Protein AF-A0A935M0M3-F1 (afdb_monomer_lite)

Secondary structure (DSSP, 8-state):
--EEEEEEEEEETTTEEEEEEEETTTTEEEEEEESSSHHHHHHHHHHHHHTT--GGG--EEEE-S-HHHHHHHHHH-S--B--HHHHHT-----SEEEEES-HHHHHTPPP-TTEEEEE--SS-HHHHHT-GGGGGSEEEEE--BSHHHHHHHHHHHHH-TTPEESS-SHHHHHHTGGG-EE-SS---S--SS--HHHHHHHHHHHTTSSSTTEEB-GGGS-HHHHHHHHHHHHHH-

Sequence (237 aa):
MHELAIDETSKARGHDYISLAADASDRCVVAVAEGHGADSIAQLTAELQGRGCDTEQVTSVSIDMSPAFIKGCAEHLSDVTLDAASFADLALPVERVFITENETNFLAFPQVPQAIVVFGAGYGWEALARAAWLHRCRLHYWGDIDTHGFAILDQLRGYFPHAGSLLMDRETLRVHRAHWGEEPEPARHDLSRLTTDEQAVYDDLRFDRIQPRLRLEQERVGFGWLSAQLHCRLQQD

Structure (mmCIF, N/CA/C/O backbone):
data_AF-A0A935M0M3-F1
#
_entry.id   AF-A0A935M0M3-F1
#
loop_
_atom_site.group_PDB
_atom_site.id
_atom_site.type_symbol
_atom_site.label_atom_id
_atom_site.label_alt_id
_atom_site.label_comp_id
_atom_site.label_asym_id
_atom_site.label_entity_id
_atom_site.label_seq_id
_atom_site.pdbx_PDB_ins_code
_atom_site.Cartn_x
_atom_site.Cartn_y
_atom_site.Cartn_z
_atom_site.occupancy
_atom_site.B_iso_or_equiv
_atom_site.auth_seq_id
_atom_site.auth_comp_id
_atom_site.auth_asym_id
_atom_site.auth_atom_id
_atom_site.pdbx_PDB_model_num
ATOM 1 N N . MET A 1 1 ? -13.014 22.546 7.418 1.00 56.94 1 MET A N 1
ATOM 2 C CA . MET A 1 1 ? -12.065 21.957 8.377 1.00 56.94 1 MET A CA 1
ATOM 3 C C . MET A 1 1 ? -11.643 20.618 7.811 1.00 56.94 1 MET A C 1
ATOM 5 O O . MET A 1 1 ? -12.530 19.821 7.537 1.00 56.94 1 MET A O 1
ATOM 9 N N . HIS A 1 2 ? -10.347 20.411 7.588 1.00 59.72 2 HIS A N 1
ATOM 10 C CA . HIS A 1 2 ? -9.823 19.173 6.991 1.00 59.72 2 HIS A CA 1
ATOM 11 C C . HIS A 1 2 ? -8.961 18.374 7.971 1.00 59.72 2 HIS A C 1
ATOM 13 O O . HIS A 1 2 ? -9.006 17.150 7.967 1.00 59.72 2 HIS A O 1
ATOM 19 N N . GLU A 1 3 ? -8.248 19.046 8.874 1.00 59.03 3 GLU A N 1
ATOM 20 C CA . GLU A 1 3 ? -7.404 18.393 9.871 1.00 59.03 3 GLU A CA 1
ATOM 21 C C . GLU A 1 3 ? -7.935 18.677 11.275 1.00 59.03 3 GLU A C 1
ATOM 23 O O . GLU A 1 3 ? -8.078 19.834 11.676 1.00 59.03 3 GLU A O 1
ATOM 28 N N . LEU A 1 4 ? -8.223 17.620 12.031 1.00 68.50 4 LEU A N 1
ATOM 29 C CA . LEU A 1 4 ? -8.730 17.707 13.393 1.00 68.50 4 LEU A CA 1
ATOM 30 C C . LEU A 1 4 ? -7.687 17.148 14.370 1.00 68.50 4 LEU A C 1
ATOM 32 O O . LEU A 1 4 ? -7.273 16.001 14.276 1.00 68.50 4 LEU A O 1
ATOM 36 N N . ALA A 1 5 ? -7.260 17.931 15.349 1.00 63.16 5 ALA A N 1
ATOM 37 C CA . ALA A 1 5 ? -6.490 17.427 16.480 1.00 63.16 5 ALA A CA 1
ATOM 38 C C . ALA A 1 5 ? -7.438 17.211 17.657 1.00 63.16 5 ALA A C 1
ATOM 40 O O . ALA A 1 5 ? -8.183 18.119 18.020 1.00 63.16 5 ALA A O 1
ATOM 41 N N . ILE A 1 6 ? -7.421 16.025 18.251 1.00 68.81 6 ILE A N 1
ATOM 42 C CA . ILE A 1 6 ? -8.214 15.709 19.432 1.00 68.81 6 ILE A CA 1
ATOM 43 C C . ILE A 1 6 ? -7.268 15.461 20.605 1.00 68.81 6 ILE A C 1
ATOM 45 O O . ILE A 1 6 ? -6.387 14.613 20.527 1.00 68.81 6 ILE A O 1
ATOM 49 N N . ASP A 1 7 ? -7.454 16.196 21.694 1.00 64.50 7 ASP A N 1
ATOM 50 C CA . ASP A 1 7 ? -6.620 16.111 22.895 1.00 64.50 7 ASP A CA 1
ATOM 51 C C . ASP A 1 7 ? -7.474 15.857 24.142 1.00 64.50 7 ASP A C 1
ATOM 53 O O . ASP A 1 7 ? -8.601 16.351 24.244 1.00 64.50 7 ASP A O 1
ATOM 57 N N . GLU A 1 8 ? -6.940 15.104 25.103 1.00 65.38 8 GLU A N 1
ATOM 58 C CA . GLU A 1 8 ? -7.584 14.858 26.394 1.00 65.38 8 GLU A CA 1
ATOM 59 C C . GLU A 1 8 ? -6.865 15.636 27.496 1.00 65.38 8 GLU A C 1
ATOM 61 O O . GLU A 1 8 ? -5.671 15.476 27.739 1.00 65.38 8 GLU A O 1
ATOM 66 N N . THR A 1 9 ? -7.616 16.443 28.245 1.00 61.19 9 THR A N 1
ATOM 67 C CA . THR A 1 9 ? -7.065 17.143 29.409 1.00 61.19 9 THR A CA 1
ATOM 68 C C . THR A 1 9 ? -7.961 16.999 30.629 1.00 61.19 9 THR A C 1
ATOM 70 O O . THR A 1 9 ? -9.188 16.954 30.544 1.00 61.19 9 THR A O 1
ATOM 73 N N . SER A 1 10 ? -7.348 16.940 31.811 1.00 65.44 10 SER A N 1
ATOM 74 C CA . SER A 1 10 ? -8.090 16.930 33.070 1.00 65.44 10 SER A CA 1
ATOM 75 C C . SER A 1 10 ? -8.614 18.331 33.396 1.00 65.44 10 SER A C 1
ATOM 77 O O . SER A 1 10 ? -7.832 19.282 33.477 1.00 65.44 10 SER A O 1
ATOM 79 N N . LYS A 1 11 ? -9.915 18.449 33.672 1.00 61.78 11 LYS A N 1
ATOM 80 C CA . LYS A 1 11 ? -10.582 19.677 34.139 1.00 61.78 11 LYS A CA 1
ATOM 81 C C . LYS A 1 11 ? -10.100 20.086 35.541 1.00 61.78 11 LYS A C 1
ATOM 83 O O . LYS A 1 11 ? -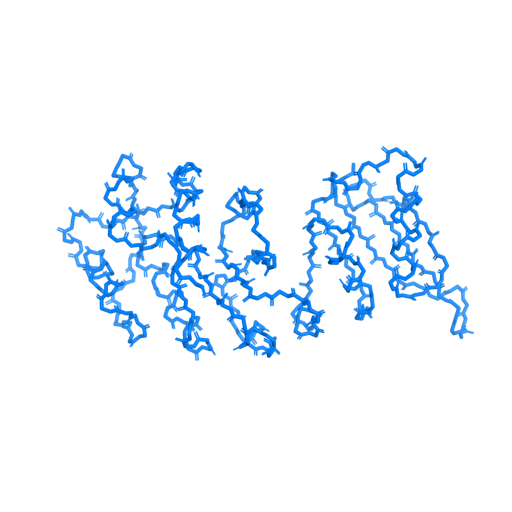10.012 21.274 35.846 1.00 61.78 11 LYS A O 1
ATOM 88 N N . ALA A 1 12 ? -9.745 19.105 36.379 1.00 57.66 12 ALA A N 1
ATOM 89 C CA . ALA A 1 12 ? -9.154 19.268 37.711 1.00 57.66 12 ALA A CA 1
ATOM 90 C C . ALA A 1 12 ? -8.315 18.032 38.112 1.00 57.66 12 ALA A C 1
ATOM 92 O O . ALA A 1 12 ? -8.339 17.005 37.438 1.00 57.66 12 ALA A O 1
ATOM 93 N N . ARG A 1 13 ? -7.569 18.096 39.231 1.00 43.94 13 ARG A N 1
ATOM 94 C CA . ARG A 1 13 ? -6.873 16.910 39.775 1.00 43.94 13 ARG A CA 1
ATOM 95 C C . ARG A 1 13 ? -7.894 15.840 40.187 1.00 43.94 13 ARG A C 1
ATOM 97 O O . ARG A 1 13 ? -8.568 16.007 41.199 1.00 43.94 13 ARG A O 1
ATOM 104 N N . GLY A 1 14 ? -7.904 14.729 39.451 1.00 47.06 14 GLY A N 1
ATOM 105 C CA . GLY A 1 14 ? -8.714 13.536 39.714 1.00 47.06 14 GLY A CA 1
ATOM 106 C C . GLY A 1 14 ? -9.817 13.350 38.672 1.00 47.06 14 GLY A C 1
ATOM 107 O O . GLY A 1 14 ? -10.690 14.195 38.596 1.00 47.06 14 GLY A O 1
ATOM 108 N N . HIS A 1 15 ? -9.722 12.257 37.901 1.00 54.16 15 HIS A N 1
ATOM 109 C CA . HIS A 1 15 ? -10.698 11.588 37.012 1.00 54.16 15 HIS A CA 1
ATOM 110 C C . HIS A 1 15 ? -11.817 12.389 36.303 1.00 54.16 15 HIS A C 1
ATOM 112 O O . HIS A 1 15 ? -12.806 11.795 35.886 1.00 54.16 15 HIS A O 1
ATOM 118 N N . ASP A 1 16 ? -11.664 13.698 36.131 1.00 67.00 16 ASP A N 1
ATOM 119 C CA . ASP A 1 16 ? -12.630 14.584 35.485 1.00 67.00 16 ASP A CA 1
ATOM 120 C C . ASP A 1 16 ? -12.003 15.080 34.175 1.00 67.00 16 ASP A C 1
ATOM 122 O O . ASP A 1 16 ? -11.193 16.014 34.166 1.00 67.00 16 ASP A O 1
ATOM 126 N N . TYR A 1 17 ? -12.279 14.360 33.088 1.00 68.12 17 TYR A N 1
ATOM 127 C CA . TYR A 1 17 ? -11.637 14.543 31.784 1.00 68.12 17 TYR A CA 1
ATOM 128 C C . TYR A 1 17 ? -12.537 15.324 30.829 1.00 68.12 17 TYR A C 1
ATOM 130 O O . TYR A 1 17 ? -13.764 15.229 30.894 1.00 68.12 17 TYR A O 1
ATOM 138 N N . ILE A 1 18 ? -11.912 16.102 29.950 1.00 76.19 18 ILE A N 1
ATOM 139 C CA . ILE A 1 18 ? -12.557 16.694 28.782 1.00 76.19 18 ILE A CA 1
ATOM 140 C C . ILE A 1 18 ? -11.764 16.315 27.535 1.00 76.19 18 ILE A C 1
ATOM 142 O O . ILE A 1 18 ? -10.531 16.282 27.564 1.00 76.19 18 ILE A O 1
ATOM 146 N N . SER A 1 19 ? -12.481 16.086 26.442 1.00 75.00 19 SER A N 1
ATOM 147 C CA . SER A 1 19 ? -11.905 15.886 25.118 1.00 75.00 19 SER A CA 1
ATOM 148 C C . SER A 1 19 ? -12.098 17.156 24.303 1.00 75.00 19 SER A C 1
ATOM 150 O O . SER A 1 19 ? -13.217 17.640 24.131 1.00 75.00 19 SER A O 1
ATOM 152 N N . LEU A 1 20 ? -11.001 17.717 23.820 1.00 77.06 20 LEU A N 1
ATOM 153 C CA . LEU A 1 20 ? -10.957 18.920 23.005 1.00 77.06 20 LEU A CA 1
ATOM 154 C C . LEU A 1 20 ? -10.763 18.497 21.555 1.00 77.06 20 LEU A C 1
ATOM 156 O O . LEU A 1 20 ? -9.809 17.791 21.268 1.00 77.06 20 LEU A O 1
ATOM 160 N N . ALA A 1 21 ? -11.612 18.956 20.643 1.00 75.12 21 ALA A N 1
ATOM 161 C CA . ALA A 1 21 ? -11.342 18.886 19.213 1.00 75.12 21 ALA A CA 1
ATOM 162 C C . ALA A 1 21 ? -10.925 20.273 18.722 1.00 75.12 21 ALA A C 1
ATOM 164 O O . ALA A 1 21 ? -11.624 21.263 18.957 1.00 75.12 21 ALA A O 1
ATOM 165 N N . ALA A 1 22 ? -9.794 20.350 18.036 1.00 73.00 22 ALA A N 1
ATOM 166 C CA . ALA A 1 22 ? -9.246 21.558 17.448 1.00 73.00 22 ALA A CA 1
ATOM 167 C C . ALA A 1 22 ? -9.072 21.395 15.938 1.00 73.00 22 ALA A C 1
ATOM 169 O O . ALA A 1 22 ? -8.628 20.350 15.474 1.00 73.00 22 ALA A O 1
ATOM 170 N N . ASP A 1 23 ? -9.381 22.440 15.176 1.00 73.25 23 ASP A N 1
ATOM 171 C CA . ASP A 1 23 ? -8.947 22.544 13.787 1.00 73.25 23 ASP A CA 1
ATOM 172 C C . ASP A 1 23 ? -7.426 22.753 13.799 1.00 73.25 23 ASP A C 1
ATOM 174 O O . ASP A 1 23 ? -6.929 23.754 14.332 1.00 73.25 23 ASP A O 1
ATOM 178 N N . ALA A 1 24 ? -6.679 21.777 13.282 1.00 64.88 24 ALA A N 1
ATOM 179 C CA . ALA A 1 24 ? -5.220 21.803 13.292 1.00 64.88 24 ALA A CA 1
ATOM 180 C C . ALA A 1 24 ? -4.656 22.825 12.291 1.00 64.88 24 ALA A C 1
ATOM 182 O O . ALA A 1 24 ? -3.584 23.389 12.532 1.00 64.88 24 ALA A O 1
ATOM 183 N N . SER A 1 25 ? -5.400 23.123 11.221 1.00 65.88 25 SER A N 1
ATOM 184 C CA . SER A 1 25 ? -5.026 24.106 10.204 1.00 65.88 25 SER A CA 1
ATOM 185 C C . SER A 1 25 ? -5.259 25.535 10.705 1.00 65.88 25 SER A C 1
ATOM 187 O O . SER A 1 25 ? -4.344 26.362 10.683 1.00 65.88 25 SER A O 1
ATOM 189 N N . ASP A 1 26 ? -6.452 25.812 11.238 1.00 67.56 26 ASP A N 1
ATOM 190 C CA . ASP A 1 26 ? -6.837 27.138 11.746 1.00 67.56 26 ASP A CA 1
ATOM 191 C C . ASP A 1 26 ? -6.391 27.384 13.200 1.00 67.56 26 ASP A C 1
ATOM 193 O O . ASP A 1 26 ? -6.514 28.495 13.726 1.00 67.56 26 ASP A O 1
ATOM 197 N N . ARG A 1 27 ? -5.822 26.361 13.854 1.00 65.56 27 ARG A N 1
ATOM 198 C CA . ARG A 1 27 ? -5.280 26.388 15.225 1.00 65.56 27 ARG A CA 1
ATOM 199 C C . ARG A 1 27 ? -6.290 26.892 16.256 1.00 65.56 27 ARG A C 1
ATOM 201 O O . ARG A 1 27 ? -5.943 27.671 17.149 1.00 65.56 27 ARG A O 1
ATOM 208 N N . CYS A 1 28 ? -7.539 26.445 16.146 1.00 68.75 28 CYS A N 1
ATOM 209 C CA . CYS A 1 28 ? -8.624 26.846 17.039 1.00 68.75 28 CYS A CA 1
ATOM 210 C C . CYS A 1 28 ? -9.385 25.638 17.594 1.00 68.75 28 CYS A C 1
ATOM 212 O O . CYS A 1 28 ? -9.542 24.632 16.914 1.00 68.75 28 CYS A O 1
ATOM 214 N N . VAL A 1 29 ? -9.872 25.734 18.835 1.00 75.56 29 VAL A N 1
ATOM 215 C CA . VAL A 1 29 ? -10.734 24.698 19.427 1.00 75.56 29 VAL A CA 1
ATOM 216 C C . VAL A 1 29 ? -12.133 24.828 18.833 1.00 75.56 29 VAL A C 1
ATOM 218 O O . VAL A 1 29 ? -12.765 25.882 18.942 1.00 75.56 29 VAL A O 1
ATOM 221 N N . VAL A 1 30 ? -12.611 23.755 18.215 1.00 81.31 30 VAL A N 1
ATOM 222 C CA . VAL A 1 30 ? -13.876 23.712 17.475 1.00 81.31 30 VAL A CA 1
ATOM 223 C C . VAL A 1 30 ? -14.988 22.991 18.229 1.00 81.31 30 VAL A C 1
ATOM 225 O O . VAL A 1 30 ? -16.150 23.342 18.031 1.00 81.31 30 VAL A O 1
ATOM 228 N N . ALA A 1 31 ? -14.662 22.051 19.119 1.00 80.25 31 ALA A N 1
ATOM 229 C CA . ALA A 1 31 ? -15.635 21.337 19.947 1.00 80.25 31 ALA A CA 1
ATOM 230 C C . ALA A 1 31 ? -15.002 20.853 21.262 1.00 80.25 31 ALA A C 1
ATOM 232 O O . ALA A 1 31 ? -13.784 20.666 21.338 1.00 80.25 31 ALA A O 1
ATOM 233 N N . VAL A 1 32 ? -15.821 20.681 22.303 1.00 80.12 32 VAL A N 1
ATOM 234 C CA . VAL A 1 32 ? -15.381 20.194 23.620 1.00 80.12 32 VAL A CA 1
ATOM 235 C C . VAL A 1 32 ? -16.436 19.249 24.182 1.00 80.12 32 VAL A C 1
ATOM 237 O O . VAL A 1 32 ? -17.562 19.664 24.439 1.00 80.12 32 VAL A O 1
ATOM 240 N N . ALA A 1 33 ? -16.052 18.004 24.446 1.00 81.69 33 ALA A N 1
ATOM 241 C CA . ALA A 1 33 ? -16.914 17.011 25.077 1.00 81.69 33 ALA A CA 1
ATOM 242 C C . ALA A 1 33 ? -16.460 16.712 26.509 1.00 81.69 33 ALA A C 1
ATOM 244 O O . ALA A 1 33 ? -15.268 16.746 26.821 1.00 81.69 33 ALA A O 1
ATOM 245 N N . GLU A 1 34 ? -17.416 16.398 27.386 1.00 80.69 34 GLU A N 1
ATOM 246 C CA . GLU A 1 34 ? -17.100 15.868 28.713 1.00 80.69 34 GLU A CA 1
ATOM 24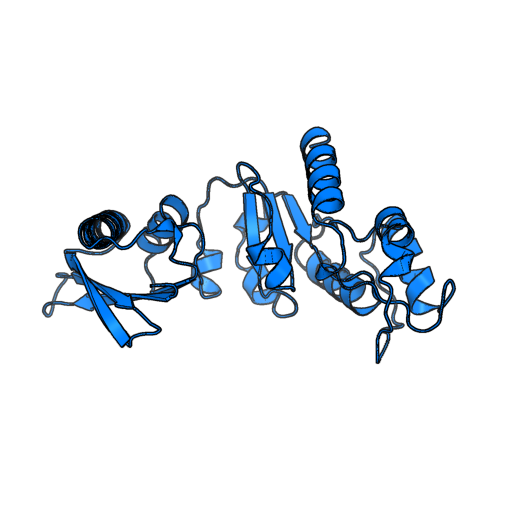7 C C . GLU A 1 34 ? -16.778 14.368 28.630 1.00 80.69 34 GLU A C 1
ATOM 249 O O . GLU A 1 34 ? -17.348 13.622 27.825 1.00 80.69 34 GLU A O 1
ATOM 254 N N . GLY A 1 35 ? -15.861 13.924 29.488 1.00 76.31 35 GLY A N 1
ATOM 255 C CA . GLY A 1 35 ? -15.423 12.538 29.582 1.00 76.31 35 GLY A CA 1
ATOM 256 C C . GLY A 1 35 ? -14.183 12.216 28.750 1.00 76.31 35 GLY A C 1
ATOM 257 O O . GLY A 1 35 ? -13.456 13.098 28.298 1.00 76.31 35 GLY A O 1
ATOM 258 N N . HIS A 1 36 ? -13.940 10.915 28.628 1.00 66.75 36 HIS A N 1
ATOM 259 C CA . HIS A 1 36 ? -12.897 10.308 27.812 1.00 66.75 36 HIS A CA 1
ATOM 260 C C . HIS A 1 36 ? -13.446 8.994 27.215 1.00 66.75 36 HIS A C 1
ATOM 262 O O . HIS A 1 36 ? -14.324 8.355 27.800 1.00 66.75 36 HIS A O 1
ATOM 268 N N . GLY A 1 37 ? -12.935 8.561 26.063 1.00 66.94 37 GLY A N 1
ATOM 269 C CA . GLY A 1 37 ? -13.406 7.390 25.306 1.00 66.94 37 GLY A CA 1
ATOM 270 C C . GLY A 1 37 ? -14.434 7.640 24.181 1.00 66.94 37 GLY A C 1
ATOM 271 O O . GLY A 1 37 ? -14.728 8.764 23.790 1.00 66.94 37 GLY A O 1
ATOM 272 N N . ALA A 1 38 ? -14.980 6.547 23.631 1.00 66.88 38 ALA A N 1
ATOM 273 C CA . ALA A 1 38 ? -15.814 6.548 22.419 1.00 66.88 38 ALA A CA 1
ATOM 274 C C . ALA A 1 38 ? -17.062 7.450 22.513 1.00 66.88 38 ALA A C 1
ATOM 276 O O . ALA A 1 38 ? -17.415 8.122 21.544 1.00 66.88 38 ALA A O 1
ATOM 277 N N . ASP A 1 39 ? -17.691 7.521 23.689 1.00 75.56 39 ASP A N 1
ATOM 278 C CA . ASP A 1 39 ? -18.865 8.373 23.916 1.00 75.56 39 ASP A CA 1
ATOM 279 C C . ASP A 1 39 ? -18.536 9.867 23.751 1.00 75.56 39 ASP A C 1
ATOM 281 O O . ASP A 1 39 ? -19.390 10.655 23.338 1.00 75.56 39 ASP A O 1
ATOM 285 N N . SER A 1 40 ? -17.295 10.270 24.033 1.00 75.69 40 SER A N 1
ATOM 286 C CA . SER A 1 40 ? -16.823 11.641 23.832 1.00 75.69 40 SER A CA 1
ATOM 287 C C . SER A 1 40 ? -16.551 11.927 22.348 1.00 75.69 40 SER A C 1
ATOM 289 O O . SER A 1 40 ? -16.837 13.032 21.897 1.00 75.69 40 SER A O 1
ATOM 291 N N . ILE A 1 41 ? -16.129 10.937 21.544 1.00 75.19 41 ILE A N 1
ATOM 292 C CA . ILE A 1 41 ? -16.057 11.076 20.072 1.00 75.19 41 ILE A CA 1
ATOM 293 C C . ILE A 1 41 ? -17.433 11.301 19.460 1.00 75.19 41 ILE A C 1
ATOM 295 O O . ILE A 1 41 ? -17.590 12.192 18.624 1.00 75.19 41 ILE A O 1
ATOM 299 N N . ALA A 1 42 ? -18.436 10.528 19.878 1.00 77.12 42 ALA A N 1
ATOM 300 C CA . ALA A 1 42 ? -19.797 10.700 19.380 1.00 77.12 42 ALA A CA 1
ATOM 301 C C . ALA A 1 42 ? -20.333 12.109 19.698 1.00 77.12 42 ALA A C 1
ATOM 303 O O . ALA A 1 42 ? -20.945 12.751 18.843 1.00 77.12 42 ALA A O 1
ATOM 304 N N . GLN A 1 43 ? -20.042 12.624 20.898 1.00 78.69 43 GLN A N 1
ATOM 305 C CA . GLN A 1 43 ? -20.395 13.990 21.296 1.00 78.69 43 GLN A CA 1
ATOM 306 C C . GLN A 1 43 ? -19.669 15.053 20.463 1.00 78.69 43 GLN A C 1
ATOM 308 O O . GLN A 1 43 ? -20.322 15.966 19.960 1.00 78.69 43 GLN A O 1
ATOM 313 N N . LEU A 1 44 ? -18.353 14.920 20.262 1.00 79.56 44 LEU A N 1
ATOM 314 C CA . LEU A 1 44 ? -17.574 15.836 19.420 1.00 79.56 44 LEU A CA 1
ATOM 315 C C . LEU A 1 44 ? -18.085 15.838 17.974 1.00 79.56 44 LEU A C 1
ATOM 317 O O . LEU A 1 44 ? -18.281 16.900 17.390 1.00 79.56 44 LEU A O 1
ATOM 321 N N . THR A 1 45 ? -18.370 14.659 17.420 1.00 77.31 45 THR A N 1
ATOM 322 C CA . THR A 1 45 ? -18.940 14.485 16.074 1.00 77.31 45 THR A CA 1
ATOM 323 C C . THR A 1 45 ? -20.279 15.213 15.951 1.00 77.31 45 THR A C 1
ATOM 325 O O . THR A 1 45 ? -20.477 15.994 15.021 1.00 77.31 45 THR A O 1
ATOM 328 N N . ALA A 1 46 ? -21.182 15.022 16.919 1.00 81.19 46 ALA A N 1
ATOM 329 C CA . ALA A 1 46 ? -22.477 15.697 16.940 1.00 81.19 46 ALA A CA 1
ATOM 330 C C . ALA A 1 46 ? -22.343 17.225 17.084 1.00 81.19 46 ALA A C 1
ATOM 332 O O . ALA A 1 46 ? -23.090 17.975 16.453 1.00 81.19 46 ALA A O 1
ATOM 333 N N . GLU A 1 47 ? -21.387 17.704 17.884 1.00 80.25 47 GLU A N 1
ATOM 334 C CA . GLU A 1 47 ? -21.136 19.136 18.059 1.00 80.25 47 GLU A CA 1
ATOM 335 C C . GLU A 1 47 ? -20.573 19.780 16.782 1.00 80.25 47 GLU A C 1
ATOM 337 O O . GLU A 1 47 ? -21.017 20.862 16.389 1.00 80.25 47 GLU A O 1
ATOM 342 N N . LEU A 1 48 ? -19.655 19.099 16.091 1.00 79.00 48 LEU A N 1
ATOM 343 C CA . LEU A 1 48 ? -19.120 19.522 14.794 1.00 79.00 48 LEU A CA 1
ATOM 344 C C . LEU A 1 48 ? -20.223 19.602 13.733 1.00 79.00 48 LEU A C 1
ATOM 346 O O . LEU A 1 48 ? -20.373 20.639 13.081 1.00 79.00 48 LEU A O 1
ATOM 350 N N . GLN A 1 49 ? -21.058 18.566 13.625 1.00 79.31 49 GLN A N 1
ATOM 351 C CA . GLN A 1 49 ? -22.208 18.555 12.715 1.00 79.31 49 GLN A CA 1
ATOM 352 C C . GLN A 1 49 ? -23.198 19.684 13.033 1.00 79.31 49 GLN A C 1
ATOM 354 O O . GLN A 1 49 ? -23.661 20.382 12.130 1.00 79.31 49 GLN A O 1
ATOM 359 N N . GLY A 1 50 ? -23.475 19.934 14.318 1.00 77.50 50 GLY A N 1
ATOM 360 C CA . GLY A 1 50 ? -24.326 21.041 14.767 1.00 77.50 50 GLY A CA 1
ATOM 361 C C . GLY A 1 50 ? -23.780 22.431 14.417 1.00 77.50 50 GLY A C 1
ATOM 362 O O . GLY A 1 50 ? -24.556 23.376 14.264 1.00 77.50 50 GLY A O 1
ATOM 363 N N . ARG A 1 51 ? -22.461 22.562 14.237 1.00 74.81 51 ARG A N 1
ATOM 364 C CA . ARG A 1 51 ? -21.779 23.789 13.786 1.00 74.81 51 ARG A CA 1
ATOM 365 C C . ARG A 1 51 ? -21.675 23.895 12.260 1.00 74.81 51 ARG A C 1
ATOM 367 O O . ARG A 1 51 ? -21.111 24.865 11.759 1.00 74.81 51 ARG A O 1
ATOM 374 N N . GLY A 1 52 ? -22.242 22.937 11.525 1.00 73.88 52 GLY A N 1
ATOM 375 C CA . GLY A 1 52 ? -22.191 22.881 10.065 1.00 73.88 52 GLY A CA 1
ATOM 376 C C . GLY A 1 52 ? -20.863 22.359 9.515 1.00 73.88 52 GLY A C 1
ATOM 377 O O . GLY A 1 52 ? -20.612 22.512 8.321 1.00 73.88 52 GLY A O 1
ATOM 378 N N . CYS A 1 53 ? -20.012 21.762 10.357 1.00 69.19 53 CYS A N 1
ATOM 379 C CA . CYS A 1 53 ? -18.859 21.007 9.888 1.00 69.19 53 CYS A CA 1
ATOM 380 C C . CYS A 1 53 ? -19.344 19.637 9.422 1.00 69.19 53 CYS A C 1
ATOM 382 O O . CYS A 1 53 ? -19.794 18.819 10.224 1.00 69.19 53 CYS A O 1
ATOM 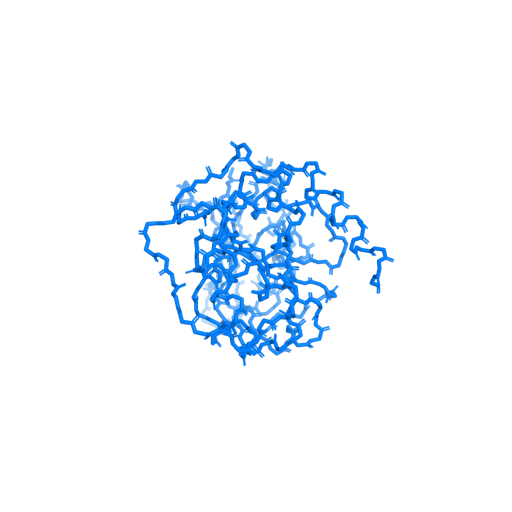384 N N . ASP A 1 54 ? -19.250 19.401 8.120 1.00 71.50 54 ASP A N 1
ATOM 385 C CA . ASP A 1 54 ? -19.483 18.083 7.558 1.00 71.50 54 ASP A CA 1
ATOM 386 C C . ASP A 1 54 ? -18.307 17.177 7.936 1.00 71.50 54 ASP A C 1
ATOM 388 O O . ASP A 1 54 ? -17.163 17.420 7.553 1.00 71.50 54 ASP A O 1
ATOM 392 N N . THR A 1 55 ? -18.578 16.163 8.752 1.00 62.56 55 THR A N 1
ATOM 393 C CA . THR A 1 55 ? -17.553 15.245 9.258 1.00 62.56 55 THR A CA 1
ATOM 394 C C . THR A 1 55 ? -16.957 14.378 8.152 1.00 62.56 55 THR A C 1
ATOM 396 O O . THR A 1 55 ? -15.852 13.878 8.325 1.00 62.56 55 THR A O 1
ATOM 399 N N . GLU A 1 56 ? -17.614 14.279 6.990 1.00 64.69 56 GLU A N 1
ATOM 400 C CA . GLU A 1 56 ? -17.040 13.668 5.783 1.00 64.69 56 GLU A CA 1
ATOM 401 C C . GLU A 1 56 ? -15.883 14.496 5.188 1.00 64.69 56 GLU A C 1
ATOM 403 O O . GLU A 1 56 ? -15.108 13.979 4.388 1.00 64.69 56 GLU A O 1
ATOM 408 N N . GLN A 1 57 ? -15.732 15.771 5.574 1.00 61.69 57 GLN A N 1
ATOM 409 C CA . GLN A 1 57 ? -14.659 16.657 5.095 1.00 61.69 57 GLN A CA 1
ATOM 410 C C . GLN A 1 57 ? -13.377 16.587 5.932 1.00 61.69 57 GLN A C 1
ATOM 412 O O . GLN A 1 57 ? -12.371 17.186 5.539 1.00 61.69 57 GLN A O 1
ATOM 417 N N . VAL A 1 58 ? -13.409 15.897 7.076 1.00 55.94 58 VAL A N 1
ATOM 418 C CA . VAL A 1 58 ? -12.235 15.690 7.928 1.00 55.94 58 VAL A CA 1
ATOM 419 C C . VAL A 1 58 ? -11.394 14.569 7.321 1.00 55.94 58 VAL A C 1
ATOM 421 O O . VAL A 1 58 ? -11.814 13.418 7.293 1.00 55.94 58 VAL A O 1
ATOM 424 N N . THR A 1 59 ? -10.210 14.920 6.831 1.00 45.28 59 THR A N 1
ATOM 425 C CA . THR A 1 59 ? -9.282 14.032 6.115 1.00 45.28 59 THR A CA 1
ATOM 426 C C . THR A 1 59 ? -8.158 13.504 7.001 1.00 45.28 59 THR A C 1
ATOM 428 O O . THR A 1 59 ? -7.408 12.624 6.598 1.00 45.28 59 THR A O 1
ATOM 431 N N . SER A 1 60 ? -7.974 14.061 8.199 1.00 47.12 60 SER A N 1
ATOM 432 C CA . SER A 1 60 ? -6.973 13.578 9.148 1.00 47.12 60 SER A CA 1
ATOM 433 C C . SER A 1 60 ? -7.366 13.920 10.574 1.00 47.12 60 SER A C 1
ATOM 435 O O . SER A 1 60 ? -7.771 15.052 10.854 1.00 47.12 60 SER A O 1
ATOM 437 N N . VAL A 1 61 ? -7.208 12.946 11.476 1.00 52.69 61 VAL A N 1
ATOM 438 C CA . VAL A 1 61 ? -7.350 13.148 12.919 1.00 52.69 61 VAL A CA 1
ATOM 439 C C . VAL A 1 61 ? -6.096 12.700 13.662 1.00 52.69 61 VAL A C 1
ATOM 441 O O . VAL A 1 61 ? -5.637 11.584 13.445 1.00 52.69 61 VAL A O 1
ATOM 444 N N . SER A 1 62 ? -5.561 13.552 14.543 1.00 48.56 62 SER A N 1
ATOM 445 C CA . SER A 1 62 ? -4.421 13.261 15.433 1.00 48.56 62 SER A CA 1
ATOM 446 C C . SER A 1 62 ? -4.892 13.227 16.888 1.00 48.56 62 SER A C 1
ATOM 448 O O . SER A 1 62 ? -5.503 14.198 17.325 1.00 48.56 62 SER A O 1
ATOM 450 N N . ILE A 1 63 ? -4.617 12.150 17.638 1.00 55.34 63 ILE A N 1
ATOM 451 C CA . ILE A 1 63 ? -5.205 11.905 18.974 1.00 55.34 63 ILE A CA 1
ATOM 452 C C . ILE A 1 63 ? -4.145 11.458 19.989 1.00 55.34 63 ILE A C 1
ATOM 454 O O . ILE A 1 63 ? -3.267 10.675 19.627 1.00 55.34 63 ILE A O 1
ATOM 458 N N . ASP A 1 64 ? -4.267 11.878 21.255 1.00 46.56 64 ASP A N 1
ATOM 459 C CA . ASP A 1 64 ? -3.497 11.319 22.380 1.00 46.56 64 ASP A CA 1
ATOM 460 C C . ASP A 1 64 ? -4.296 10.219 23.129 1.00 46.56 64 ASP A C 1
ATOM 462 O O . ASP A 1 64 ? -5.273 10.459 23.833 1.00 46.56 64 ASP A O 1
ATOM 466 N N . MET A 1 65 ? -3.892 8.972 22.871 1.00 47.94 65 MET A N 1
ATOM 467 C CA . MET A 1 65 ? -3.927 7.754 23.701 1.00 47.94 65 MET A CA 1
ATOM 468 C C . MET A 1 65 ? -5.132 7.405 24.610 1.00 47.94 65 MET A C 1
ATOM 470 O O . MET A 1 65 ? -4.968 7.180 25.813 1.00 47.94 65 MET A O 1
ATOM 474 N N . SER A 1 66 ? -6.294 7.072 24.027 1.00 56.66 66 SER A N 1
ATOM 475 C CA . SER A 1 66 ? -7.130 6.004 24.615 1.00 56.66 66 SER A CA 1
ATOM 476 C C . SER A 1 66 ? -7.678 5.012 23.567 1.00 56.66 66 SER A C 1
ATOM 478 O O . SER A 1 66 ? -8.212 5.434 22.539 1.00 56.66 66 SER A O 1
ATOM 480 N N . PRO A 1 67 ? -7.613 3.678 23.802 1.00 56.62 67 PRO A N 1
ATOM 481 C CA . PRO A 1 67 ? -8.133 2.670 22.863 1.00 56.62 67 PRO A CA 1
ATOM 482 C C . PRO A 1 67 ? -9.611 2.856 22.489 1.00 56.62 67 PRO A C 1
ATOM 484 O O . PRO A 1 67 ? -10.036 2.500 21.391 1.00 56.62 67 PRO A O 1
ATOM 487 N N . ALA A 1 68 ? -10.403 3.434 23.396 1.00 56.75 68 ALA A N 1
ATOM 488 C CA . ALA A 1 68 ? -11.810 3.732 23.160 1.00 56.75 68 ALA A CA 1
ATOM 489 C C . ALA A 1 68 ? -12.007 4.883 22.154 1.00 56.75 68 ALA A C 1
ATOM 491 O O . ALA A 1 68 ? -12.928 4.814 21.344 1.00 56.75 68 ALA A O 1
ATOM 492 N N . PHE A 1 69 ? -11.136 5.897 22.155 1.00 58.12 69 PHE A N 1
ATOM 493 C CA . PHE A 1 69 ? -11.156 6.986 21.172 1.00 58.12 69 PHE A CA 1
ATOM 494 C C . PHE A 1 69 ? -10.766 6.499 19.782 1.00 58.12 69 PHE A C 1
ATOM 496 O O . PHE A 1 69 ? -11.474 6.765 18.818 1.00 58.12 69 PHE A O 1
ATOM 503 N N . ILE A 1 70 ? -9.686 5.719 19.695 1.00 59.66 70 ILE A N 1
ATOM 504 C CA . ILE A 1 70 ? -9.223 5.141 18.431 1.00 59.66 70 ILE A CA 1
ATOM 505 C C . ILE A 1 70 ? -10.348 4.316 17.790 1.00 59.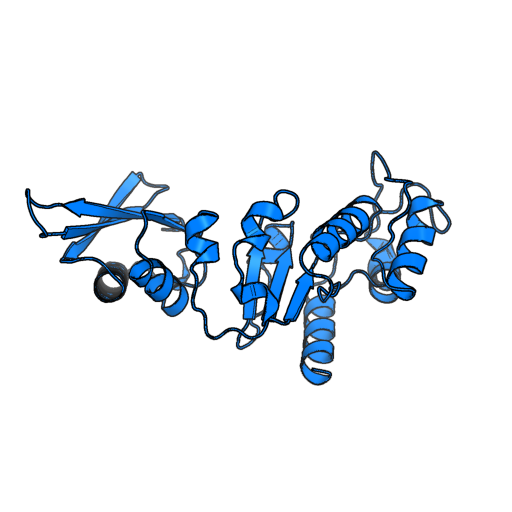66 70 ILE A C 1
ATOM 507 O O . ILE A 1 70 ? -10.626 4.453 16.599 1.00 59.66 70 ILE A O 1
ATOM 511 N N . LYS A 1 71 ? -11.034 3.497 18.598 1.00 63.72 71 LYS A N 1
ATOM 512 C CA . LYS A 1 71 ? -12.205 2.744 18.152 1.00 63.72 71 LYS A CA 1
ATOM 513 C C . LYS A 1 71 ? -13.327 3.669 17.665 1.00 63.72 71 LYS A C 1
ATOM 515 O O . LYS A 1 71 ? -13.824 3.457 16.567 1.00 63.72 71 LYS A O 1
ATOM 520 N N . GLY A 1 72 ? -13.695 4.688 18.443 1.00 61.44 72 GLY A N 1
ATOM 521 C CA . GLY A 1 72 ? -14.748 5.636 18.064 1.00 61.44 72 GLY A CA 1
ATOM 522 C C . GLY A 1 72 ? -14.436 6.391 16.769 1.00 61.44 72 GLY A C 1
ATOM 523 O O . GLY A 1 72 ? -15.310 6.548 15.925 1.00 61.44 72 GLY A O 1
ATOM 524 N N . CYS A 1 73 ? -13.186 6.807 16.563 1.00 62.25 73 CYS A N 1
ATOM 525 C CA . CYS A 1 73 ? -12.748 7.430 15.317 1.00 62.25 73 CYS A CA 1
ATOM 526 C C . CYS A 1 73 ? -12.827 6.458 14.140 1.00 62.25 73 CYS A C 1
ATOM 528 O O . CYS A 1 73 ? -13.386 6.815 13.114 1.00 62.25 73 CYS A O 1
ATOM 530 N N . ALA A 1 74 ? -12.357 5.220 14.295 1.00 61.50 74 ALA A N 1
ATOM 531 C CA . ALA A 1 74 ? -12.489 4.213 13.243 1.00 61.50 74 ALA A CA 1
ATOM 532 C C . ALA A 1 74 ? -13.954 3.826 12.940 1.00 61.50 74 ALA A C 1
ATOM 534 O O . ALA A 1 74 ? -14.239 3.320 11.859 1.00 61.50 74 ALA A O 1
ATOM 535 N N . GLU A 1 75 ? -14.882 4.034 13.883 1.00 64.81 75 GLU A N 1
ATOM 536 C CA . GLU A 1 75 ? -16.322 3.796 13.699 1.00 64.81 75 GLU A CA 1
ATOM 537 C C . GLU A 1 75 ? -17.067 4.987 13.066 1.00 64.81 75 GLU A C 1
ATOM 539 O O . GLU A 1 75 ? -18.117 4.784 12.453 1.00 64.81 75 GLU A O 1
ATOM 544 N N . HIS A 1 76 ? -16.558 6.215 13.212 1.00 63.53 76 HIS A N 1
ATOM 545 C CA . HIS A 1 76 ? -17.296 7.441 12.871 1.00 63.53 76 HIS A CA 1
ATOM 546 C C . HIS A 1 76 ? -16.591 8.386 11.892 1.00 63.53 76 HIS A C 1
ATOM 548 O O . HIS A 1 76 ? -17.227 9.325 11.415 1.00 63.53 76 HIS A O 1
ATOM 554 N N . LEU A 1 77 ? -15.314 8.163 11.590 1.00 64.88 77 LEU A N 1
ATOM 555 C CA . LEU A 1 77 ? -14.505 9.004 10.712 1.00 64.88 77 LEU A CA 1
ATOM 556 C C . LEU A 1 77 ? -13.926 8.180 9.563 1.00 64.88 77 LEU A C 1
ATOM 558 O O . LEU A 1 77 ? -13.623 6.999 9.720 1.00 64.88 77 LEU A O 1
ATOM 562 N N . SER A 1 78 ? -13.768 8.832 8.413 1.00 65.19 78 SER A N 1
ATOM 563 C CA . SER A 1 78 ? -13.258 8.214 7.187 1.00 65.19 78 SER A CA 1
ATOM 564 C C . SER A 1 78 ? -11.760 7.916 7.273 1.00 65.19 78 SER A C 1
ATOM 566 O O . SER A 1 78 ? -11.332 6.840 6.866 1.00 65.19 78 SER A O 1
ATOM 568 N N . ASP A 1 79 ? -10.994 8.845 7.859 1.00 69.44 79 ASP A N 1
ATOM 569 C CA . ASP A 1 79 ? -9.533 8.807 7.936 1.00 69.44 79 ASP A CA 1
ATOM 570 C C . ASP A 1 79 ? -9.038 9.149 9.350 1.00 69.44 79 ASP A C 1
ATOM 572 O O . ASP A 1 79 ? -9.558 10.045 10.021 1.00 69.44 79 ASP A O 1
ATOM 576 N N . VAL A 1 80 ? -8.002 8.442 9.813 1.00 74.12 80 VAL A N 1
ATOM 577 C CA . VAL A 1 80 ? -7.391 8.631 11.138 1.00 74.12 80 VAL A CA 1
ATOM 578 C C . VAL A 1 80 ? -5.876 8.463 11.030 1.00 74.12 80 VAL A C 1
ATOM 580 O O . VAL A 1 80 ? -5.400 7.514 10.410 1.00 74.12 80 VAL A O 1
ATOM 583 N N . THR A 1 81 ? -5.114 9.344 11.681 1.00 73.69 81 THR A N 1
ATOM 584 C CA . THR A 1 81 ? -3.662 9.197 11.846 1.00 73.69 81 THR A CA 1
ATOM 585 C C . THR A 1 81 ? -3.364 8.678 13.249 1.00 73.69 81 THR A C 1
ATOM 587 O O . THR A 1 81 ? -3.841 9.228 14.239 1.00 73.69 81 THR A O 1
ATOM 590 N N . LEU A 1 82 ? -2.563 7.617 13.348 1.00 74.94 82 LEU A N 1
ATOM 591 C CA . LEU A 1 82 ? -2.214 6.977 14.617 1.00 74.94 82 LEU A CA 1
ATOM 592 C C . LEU A 1 82 ? -0.704 6.803 14.738 1.00 74.94 82 LEU A C 1
ATOM 594 O O . LEU A 1 82 ? -0.014 6.551 13.749 1.00 74.94 82 LEU A O 1
ATOM 598 N N . ASP A 1 83 ? -0.194 6.865 15.967 1.00 78.25 83 ASP A N 1
ATOM 599 C CA . ASP A 1 83 ? 1.143 6.364 16.260 1.00 78.25 83 ASP A CA 1
ATOM 600 C C . ASP A 1 83 ? 1.185 4.822 16.216 1.00 78.25 83 ASP A C 1
ATOM 602 O O . ASP A 1 83 ? 0.163 4.128 16.229 1.00 78.25 83 ASP A O 1
ATOM 606 N N . ALA A 1 84 ? 2.397 4.268 16.188 1.00 76.88 84 ALA A N 1
ATOM 607 C CA . ALA A 1 84 ? 2.624 2.830 16.072 1.00 76.88 84 ALA A CA 1
ATOM 608 C C . ALA A 1 84 ? 2.033 1.992 17.221 1.00 76.88 84 ALA A C 1
ATOM 610 O O . ALA A 1 84 ? 1.608 0.860 16.987 1.00 76.88 84 ALA A O 1
ATOM 611 N N . ALA A 1 85 ? 2.044 2.498 18.457 1.00 79.44 85 ALA A N 1
ATOM 612 C CA . ALA A 1 85 ? 1.497 1.775 19.602 1.00 79.44 85 ALA A CA 1
ATOM 613 C C . ALA A 1 85 ? -0.034 1.768 19.539 1.00 79.44 85 ALA A C 1
ATOM 615 O O . ALA A 1 85 ? -0.643 0.704 19.629 1.00 79.44 85 ALA A O 1
ATOM 616 N N . SER A 1 86 ? -0.631 2.926 19.259 1.00 79.88 86 SER A N 1
ATOM 617 C CA . SER A 1 86 ? -2.072 3.080 19.048 1.00 79.88 86 SER A CA 1
ATOM 618 C C . SER A 1 86 ? -2.595 2.190 17.916 1.00 79.88 86 SER A C 1
ATOM 620 O O . SER A 1 86 ? -3.602 1.500 18.076 1.00 79.88 86 SER A O 1
ATOM 622 N N . PHE A 1 87 ? -1.884 2.134 16.787 1.00 83.56 87 PHE A N 1
ATOM 623 C CA . PHE A 1 87 ? -2.230 1.244 15.678 1.00 83.56 87 PHE A CA 1
ATOM 624 C C . PHE A 1 87 ? -2.110 -0.242 16.059 1.00 83.56 87 PHE A C 1
ATOM 626 O O . PHE A 1 87 ? -2.927 -1.066 15.642 1.00 83.56 87 PHE A O 1
ATOM 633 N N . ALA A 1 88 ? -1.111 -0.607 16.868 1.00 85.19 88 ALA A N 1
ATOM 634 C CA . ALA A 1 88 ? -0.913 -1.989 17.296 1.00 85.19 88 ALA A CA 1
ATOM 635 C C . ALA A 1 88 ? -2.045 -2.517 18.192 1.00 85.19 88 ALA A C 1
ATOM 637 O O . ALA A 1 88 ? -2.384 -3.699 18.098 1.00 85.19 88 ALA A O 1
ATOM 638 N N . ASP A 1 89 ? -2.657 -1.641 18.988 1.00 83.19 89 ASP A N 1
ATOM 639 C CA . ASP A 1 89 ? -3.742 -1.976 19.917 1.00 83.19 89 ASP A CA 1
ATOM 640 C C . ASP A 1 89 ? -5.147 -1.902 19.283 1.00 83.19 89 ASP A C 1
ATOM 642 O O . ASP A 1 89 ? -6.155 -2.154 19.950 1.00 83.19 89 ASP A O 1
ATOM 646 N N . LEU A 1 90 ? -5.240 -1.602 17.981 1.00 82.75 90 LEU A N 1
ATOM 647 C CA . LEU A 1 90 ? -6.506 -1.548 17.252 1.00 82.75 90 LEU A CA 1
ATOM 648 C C . LEU A 1 90 ? -7.271 -2.879 17.276 1.00 82.75 90 LEU A C 1
ATOM 650 O O . LEU A 1 90 ? -6.772 -3.949 16.913 1.00 82.75 90 LEU A O 1
ATOM 654 N N . ALA A 1 91 ? -8.561 -2.782 17.592 1.00 80.31 91 ALA A N 1
ATOM 655 C CA . ALA A 1 91 ? -9.515 -3.882 17.520 1.00 80.31 91 ALA A CA 1
ATOM 656 C C . ALA A 1 91 ? -10.618 -3.561 16.504 1.00 80.31 91 ALA A C 1
ATOM 658 O O . ALA A 1 91 ? -11.745 -3.232 16.872 1.00 80.31 91 ALA A O 1
ATOM 659 N N . LEU A 1 92 ? -10.277 -3.653 15.217 1.00 80.94 92 LEU A N 1
ATOM 660 C CA . LEU A 1 92 ? -11.213 -3.405 14.121 1.00 80.94 92 LEU A CA 1
ATOM 661 C C . LEU A 1 92 ? -11.828 -4.711 13.594 1.00 80.94 92 LEU A C 1
ATOM 663 O O . LEU A 1 92 ? -11.105 -5.710 13.459 1.00 80.94 92 LEU A O 1
ATOM 667 N N . PRO A 1 93 ? -13.131 -4.716 13.249 1.00 84.50 93 PRO A N 1
ATOM 668 C CA . PRO A 1 93 ? -13.797 -5.838 12.593 1.00 84.50 93 PRO A CA 1
ATOM 669 C C . PRO A 1 93 ? -13.483 -5.847 11.086 1.00 84.50 93 PRO A C 1
ATOM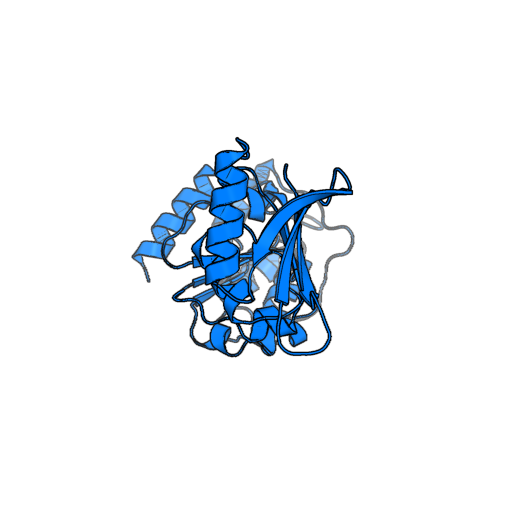 671 O O . PRO A 1 93 ? -14.383 -5.799 10.252 1.00 84.50 93 PRO A O 1
ATOM 674 N N . VAL A 1 94 ? -12.195 -5.861 10.733 1.00 89.06 94 VAL A N 1
ATOM 675 C CA . VAL A 1 94 ? -11.733 -5.900 9.340 1.00 89.06 94 VAL A CA 1
ATOM 676 C C . VAL A 1 94 ? -11.059 -7.219 9.012 1.00 89.06 94 VAL A C 1
ATOM 678 O O . VAL A 1 94 ? -10.334 -7.806 9.818 1.00 89.06 94 VAL A O 1
ATOM 681 N N . GLU A 1 95 ? -11.295 -7.669 7.791 1.00 93.06 95 GLU A N 1
ATOM 682 C CA . GLU A 1 95 ? -10.748 -8.906 7.244 1.00 93.06 95 GLU A CA 1
ATOM 683 C C . GLU A 1 95 ? -9.565 -8.627 6.318 1.00 93.06 95 GLU A C 1
ATOM 685 O O . GLU A 1 95 ? -8.749 -9.518 6.080 1.00 93.06 95 GLU A O 1
ATOM 690 N N . ARG A 1 96 ? -9.451 -7.400 5.795 1.00 93.25 96 ARG A N 1
ATOM 691 C CA . ARG A 1 96 ? -8.470 -7.040 4.772 1.00 93.25 96 ARG A CA 1
ATOM 692 C C . ARG A 1 96 ? -7.772 -5.719 5.079 1.00 93.25 96 ARG A C 1
ATOM 694 O O . ARG A 1 96 ? -8.387 -4.769 5.553 1.00 93.25 96 ARG A O 1
ATOM 701 N N . VAL A 1 97 ? -6.484 -5.663 4.770 1.00 93.75 97 VAL A N 1
ATOM 702 C CA . VAL A 1 97 ? -5.662 -4.461 4.912 1.00 93.75 97 VAL A CA 1
ATOM 703 C C . VAL A 1 97 ? -4.898 -4.239 3.619 1.00 93.75 97 VAL A C 1
ATOM 705 O O . VAL A 1 97 ? -4.173 -5.122 3.160 1.00 93.75 97 VAL A O 1
ATOM 708 N N . PHE A 1 98 ? -5.065 -3.059 3.037 1.00 93.56 98 PHE A N 1
ATOM 709 C CA . PHE A 1 98 ? -4.268 -2.591 1.912 1.00 93.56 98 PHE A CA 1
ATOM 710 C C . PHE A 1 98 ? -3.199 -1.635 2.430 1.00 93.56 98 PHE A C 1
ATOM 712 O O . PHE A 1 98 ? -3.495 -0.768 3.239 1.00 93.56 98 PHE A O 1
ATOM 719 N N . ILE A 1 99 ? -1.961 -1.786 1.986 1.00 92.19 99 ILE A N 1
ATOM 720 C CA . ILE A 1 99 ? -0.835 -0.948 2.394 1.00 92.19 99 ILE A CA 1
ATOM 721 C C . ILE A 1 99 ? -0.299 -0.273 1.141 1.00 92.19 99 ILE A C 1
ATOM 723 O O . ILE A 1 99 ? 0.047 -0.966 0.186 1.00 92.19 99 ILE A O 1
ATOM 727 N N . THR A 1 100 ? -0.217 1.054 1.134 1.00 89.44 100 THR A N 1
ATOM 728 C CA . THR A 1 100 ? 0.337 1.819 0.013 1.00 89.44 100 THR A CA 1
ATOM 729 C C . THR A 1 100 ? 1.333 2.871 0.493 1.00 89.44 100 THR A C 1
ATOM 731 O O . THR A 1 100 ? 1.235 3.401 1.600 1.00 89.44 100 THR A O 1
ATOM 734 N N . GLU A 1 101 ? 2.321 3.168 -0.345 1.00 83.25 101 GLU A N 1
ATOM 735 C CA . GLU A 1 101 ? 3.317 4.219 -0.100 1.00 83.25 101 GLU A CA 1
ATOM 736 C C . GLU A 1 101 ? 2.941 5.556 -0.735 1.00 83.25 101 GLU A C 1
ATOM 738 O O . GLU A 1 101 ? 3.609 6.558 -0.496 1.00 83.25 101 GLU A O 1
ATOM 743 N N . ASN A 1 102 ? 1.877 5.583 -1.539 1.00 81.81 102 ASN A N 1
ATOM 744 C CA . ASN A 1 102 ? 1.480 6.758 -2.292 1.00 81.81 102 ASN A CA 1
ATOM 745 C C . ASN A 1 102 ? 0.208 7.383 -1.698 1.00 81.81 102 ASN A C 1
ATOM 747 O O . ASN A 1 102 ? -0.828 6.733 -1.566 1.00 81.81 102 ASN A O 1
ATOM 751 N N . GLU A 1 103 ? 0.288 8.670 -1.367 1.00 80.12 103 GLU A N 1
ATOM 752 C CA . GLU A 1 103 ? -0.806 9.423 -0.747 1.00 80.12 103 GLU A CA 1
ATOM 753 C C . GLU A 1 103 ? -1.997 9.605 -1.697 1.00 80.12 103 GLU A C 1
ATOM 755 O O . GLU A 1 103 ? -3.148 9.456 -1.298 1.00 80.12 103 GLU A O 1
ATOM 760 N N . THR A 1 104 ? -1.738 9.857 -2.984 1.00 76.81 104 THR A N 1
ATOM 761 C CA . THR A 1 104 ? -2.800 9.975 -3.998 1.00 76.81 104 THR A CA 1
ATOM 762 C C . THR A 1 104 ? -3.583 8.670 -4.116 1.00 76.81 104 THR A C 1
ATOM 764 O O . THR A 1 104 ? -4.809 8.686 -4.183 1.00 76.81 104 THR A O 1
ATOM 767 N N . ASN A 1 105 ? -2.887 7.537 -4.083 1.00 78.44 105 ASN A N 1
ATOM 768 C CA . ASN A 1 105 ? -3.492 6.210 -4.097 1.00 78.44 105 ASN A CA 1
ATOM 769 C C . ASN A 1 105 ? -4.310 5.925 -2.840 1.00 78.44 105 ASN A C 1
ATOM 771 O O . ASN A 1 105 ? -5.384 5.339 -2.946 1.00 78.44 105 ASN A O 1
ATOM 775 N N . PHE A 1 106 ? -3.814 6.337 -1.671 1.00 82.69 106 PHE A N 1
ATOM 776 C CA . PHE A 1 106 ? -4.540 6.237 -0.408 1.00 82.69 106 PHE A CA 1
ATOM 777 C C . PHE A 1 106 ? -5.860 7.016 -0.468 1.00 82.69 106 PHE A C 1
ATOM 779 O O . PHE A 1 106 ? -6.922 6.430 -0.272 1.00 82.69 106 PHE A O 1
ATOM 786 N N . LEU A 1 107 ? -5.803 8.296 -0.848 1.00 77.50 107 LEU A N 1
ATOM 787 C CA . LEU A 1 107 ? -6.973 9.179 -0.915 1.00 77.50 107 LEU A CA 1
ATOM 788 C C . LEU A 1 107 ? -7.975 8.774 -2.005 1.00 77.50 107 LEU A C 1
ATOM 790 O O . LEU A 1 107 ? -9.173 9.017 -1.878 1.00 77.50 107 LEU A O 1
ATOM 794 N N . ALA A 1 108 ? -7.498 8.168 -3.094 1.00 76.50 108 ALA A N 1
ATOM 795 C CA . ALA A 1 108 ? -8.339 7.705 -4.192 1.00 76.50 108 ALA A CA 1
ATOM 796 C C . ALA A 1 108 ? -8.781 6.240 -4.047 1.00 76.50 108 ALA A C 1
ATOM 798 O O . ALA A 1 108 ? -9.415 5.718 -4.967 1.00 76.50 108 ALA A O 1
ATOM 799 N N . PHE A 1 109 ? -8.443 5.544 -2.955 1.00 81.94 109 PHE A N 1
ATOM 800 C CA . PHE A 1 109 ? -8.734 4.117 -2.834 1.00 81.94 109 PHE A CA 1
ATOM 801 C C . PHE A 1 109 ? -10.255 3.869 -2.801 1.00 81.94 109 PHE A C 1
ATOM 803 O O . PHE A 1 109 ? -10.975 4.506 -2.028 1.00 81.94 109 PHE A O 1
ATOM 810 N N . PRO A 1 110 ? -10.793 2.955 -3.628 1.00 83.62 110 PRO A N 1
ATOM 811 C CA . PRO A 1 110 ? -12.229 2.714 -3.663 1.00 83.62 110 PRO A CA 1
ATOM 812 C C . PRO A 1 110 ? -12.714 2.029 -2.382 1.00 83.62 110 PRO A C 1
ATOM 814 O O . PRO A 1 110 ? -12.015 1.220 -1.778 1.00 83.62 110 PRO A O 1
ATOM 817 N N . GLN A 1 111 ? -13.964 2.293 -2.010 1.00 81.44 111 GLN A N 1
ATOM 818 C CA . GLN A 1 111 ? -14.595 1.670 -0.849 1.00 81.44 111 GLN A CA 1
ATOM 819 C C . GLN A 1 111 ? -14.641 0.140 -0.993 1.00 81.44 111 GLN A C 1
ATOM 821 O O . GLN A 1 111 ? -15.221 -0.394 -1.942 1.00 81.44 111 GLN A O 1
ATOM 826 N N . VAL A 1 112 ? -14.050 -0.566 -0.025 1.00 86.50 112 VAL A N 1
ATOM 827 C CA . VAL A 1 112 ? -14.051 -2.032 0.063 1.00 86.50 112 VAL A CA 1
ATOM 828 C C . VAL A 1 112 ? -14.622 -2.445 1.425 1.00 86.50 112 VAL A C 1
ATOM 830 O O . VAL A 1 112 ? -14.091 -2.024 2.452 1.00 86.50 112 VAL A O 1
ATOM 833 N N . PRO A 1 113 ? -15.675 -3.283 1.475 1.00 84.00 113 PRO A N 1
ATOM 834 C CA . PRO A 1 113 ? -16.245 -3.737 2.740 1.00 84.00 113 PRO A CA 1
ATOM 835 C C . PRO A 1 113 ? -15.228 -4.474 3.617 1.00 84.00 113 PRO A C 1
ATOM 837 O O . PRO A 1 113 ? -14.446 -5.284 3.115 1.00 84.00 113 PRO A O 1
ATOM 840 N N . GLN A 1 114 ? -15.295 -4.238 4.932 1.00 88.94 114 GLN A N 1
ATOM 841 C CA . GLN A 1 114 ? -14.442 -4.887 5.940 1.00 88.94 114 GLN A CA 1
ATOM 842 C C . GLN A 1 114 ? -12.938 -4.740 5.655 1.00 88.94 114 GLN A C 1
ATOM 844 O O . GLN A 1 114 ? -12.151 -5.649 5.942 1.00 88.94 114 GLN A O 1
ATOM 849 N N . ALA A 1 115 ? -12.540 -3.610 5.069 1.00 90.69 115 ALA A N 1
ATOM 850 C CA . ALA A 1 115 ? -11.155 -3.312 4.760 1.00 90.69 115 ALA A CA 1
ATOM 851 C C . ALA A 1 115 ? -10.741 -1.941 5.290 1.00 90.69 115 ALA A C 1
ATOM 853 O O . ALA A 1 115 ? -11.566 -1.040 5.411 1.00 90.69 115 ALA A O 1
ATOM 854 N N . ILE A 1 116 ? -9.445 -1.794 5.548 1.00 89.25 116 ILE A N 1
ATOM 855 C CA . ILE A 1 116 ? -8.803 -0.487 5.688 1.00 89.25 116 ILE A CA 1
ATOM 856 C C . ILE A 1 116 ? -7.667 -0.347 4.678 1.00 89.25 116 ILE A C 1
ATOM 858 O O . ILE A 1 116 ? -7.132 -1.346 4.180 1.00 89.25 116 ILE A O 1
ATOM 862 N N . VAL A 1 117 ? -7.266 0.895 4.437 1.00 88.81 117 VAL A N 1
ATOM 863 C CA . VAL A 1 117 ? -6.040 1.239 3.720 1.00 88.81 117 VAL A CA 1
ATOM 864 C C . VAL A 1 117 ? -5.090 1.901 4.711 1.00 88.81 117 VAL A C 1
ATOM 866 O O . VAL A 1 117 ? -5.515 2.672 5.563 1.00 88.81 117 VAL A O 1
ATOM 869 N N . VAL A 1 118 ? -3.808 1.572 4.630 1.00 87.50 118 VAL A N 1
ATOM 870 C CA . VAL A 1 118 ? -2.741 2.138 5.452 1.00 87.50 118 VAL A CA 1
ATOM 871 C C . VAL A 1 118 ? -1.764 2.840 4.524 1.00 87.50 118 VAL A C 1
ATOM 873 O O . VAL A 1 118 ? -1.203 2.221 3.617 1.00 87.50 118 VAL A O 1
ATOM 876 N N . PHE A 1 119 ? -1.561 4.129 4.767 1.00 83.00 119 PHE A N 1
ATOM 877 C CA . PHE A 1 119 ? -0.560 4.949 4.100 1.00 83.00 119 PHE A CA 1
ATOM 878 C C . PHE A 1 119 ? 0.694 5.090 4.975 1.00 83.00 119 PHE A C 1
ATOM 880 O O . PHE A 1 119 ? 0.596 5.145 6.199 1.00 83.00 119 PHE A O 1
ATOM 887 N N . GLY A 1 120 ? 1.877 5.164 4.356 1.00 66.88 120 GLY A N 1
ATOM 888 C CA . GLY A 1 120 ? 3.11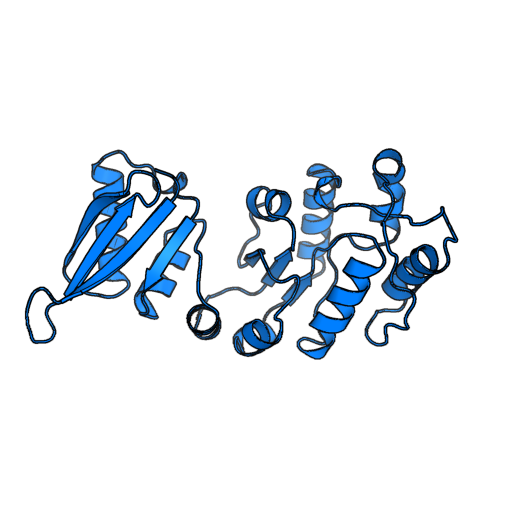1 5.566 5.048 1.00 66.88 120 GLY A CA 1
ATOM 889 C C . GLY A 1 120 ? 4.036 4.436 5.513 1.00 66.88 120 GLY A C 1
ATOM 890 O O . GLY A 1 120 ? 4.839 4.642 6.418 1.00 66.88 120 GLY A O 1
ATOM 891 N N . ALA A 1 121 ? 3.972 3.251 4.900 1.00 59.31 121 ALA A N 1
ATOM 892 C CA . ALA A 1 121 ? 4.716 2.077 5.367 1.00 59.31 121 ALA A CA 1
ATOM 893 C C . ALA A 1 121 ? 5.947 1.685 4.521 1.00 59.31 121 ALA A C 1
ATOM 895 O O . ALA A 1 121 ? 6.398 0.549 4.608 1.00 59.31 121 ALA A O 1
ATOM 896 N N . GLY A 1 122 ? 6.521 2.591 3.720 1.00 52.53 122 GLY A N 1
ATOM 897 C CA . GLY A 1 122 ? 7.696 2.279 2.884 1.00 52.53 122 GLY A CA 1
ATOM 898 C C . GLY A 1 122 ? 8.925 1.800 3.665 1.00 52.53 122 GLY A C 1
ATOM 899 O O . GLY A 1 122 ? 9.743 1.037 3.155 1.00 52.53 122 GLY A O 1
ATOM 900 N N . TYR A 1 123 ? 9.015 2.198 4.938 1.00 53.59 123 TYR A N 1
ATOM 901 C CA . TYR A 1 123 ? 10.010 1.754 5.911 1.00 53.59 123 TYR A CA 1
ATOM 902 C C . TYR A 1 123 ? 9.374 1.712 7.309 1.00 53.59 123 TYR A C 1
ATOM 904 O O . TYR A 1 123 ? 8.462 2.479 7.603 1.00 53.59 123 TYR A O 1
ATOM 912 N N . GLY A 1 124 ? 9.862 0.833 8.194 1.00 66.81 124 GLY A N 1
ATOM 913 C CA . GLY A 1 124 ? 9.365 0.748 9.578 1.00 66.81 124 GLY A CA 1
ATOM 914 C C . GLY A 1 124 ? 8.396 -0.403 9.859 1.00 66.81 124 GLY A C 1
ATOM 915 O O . GLY A 1 124 ? 7.594 -0.318 10.788 1.00 66.81 124 GLY A O 1
ATOM 916 N N . TRP A 1 125 ? 8.502 -1.511 9.118 1.00 77.88 125 TRP A N 1
ATOM 917 C CA . TRP A 1 125 ? 7.720 -2.733 9.352 1.00 77.88 125 TRP A CA 1
ATOM 918 C C . TRP A 1 125 ? 7.771 -3.253 10.787 1.00 77.88 125 TRP A C 1
ATOM 920 O O . TRP A 1 125 ? 6.834 -3.911 11.211 1.00 77.88 125 TRP A O 1
ATOM 930 N N . GLU A 1 126 ? 8.813 -2.938 11.557 1.00 75.38 126 GLU A N 1
ATOM 931 C CA . GLU A 1 126 ? 8.897 -3.273 12.982 1.00 75.38 126 GLU A CA 1
ATOM 932 C C . GLU A 1 126 ? 7.739 -2.687 13.797 1.00 75.38 126 GLU A C 1
ATOM 934 O O . GLU A 1 126 ? 7.191 -3.366 14.663 1.00 75.38 126 GLU A O 1
ATOM 939 N N . ALA A 1 127 ? 7.340 -1.446 13.507 1.00 76.12 127 ALA A N 1
ATOM 940 C CA . ALA A 1 127 ? 6.189 -0.810 14.137 1.00 76.12 127 ALA A CA 1
ATOM 941 C C . ALA A 1 127 ? 4.896 -1.530 13.745 1.00 76.12 127 ALA A C 1
ATOM 943 O O . ALA A 1 127 ? 4.093 -1.884 14.606 1.00 76.12 127 ALA A O 1
ATOM 944 N N . LEU A 1 128 ? 4.745 -1.820 12.452 1.00 81.38 128 LEU A N 1
ATOM 945 C CA . LEU A 1 128 ? 3.581 -2.515 11.918 1.00 81.38 128 LEU A CA 1
ATOM 946 C C . LEU A 1 128 ? 3.484 -3.963 12.434 1.00 81.38 128 LEU A C 1
ATOM 948 O O . LEU A 1 128 ? 2.403 -4.439 12.752 1.00 81.38 128 LEU A O 1
ATOM 952 N N . ALA A 1 129 ? 4.611 -4.651 12.605 1.00 84.81 129 ALA A N 1
ATOM 953 C CA . ALA A 1 129 ? 4.695 -6.017 13.119 1.00 84.81 129 ALA A CA 1
ATOM 954 C C . ALA A 1 129 ? 4.240 -6.147 14.580 1.00 84.81 129 ALA A C 1
ATOM 956 O O . ALA A 1 129 ? 3.882 -7.240 15.017 1.00 84.81 129 ALA A O 1
ATOM 957 N N . ARG A 1 130 ? 4.212 -5.046 15.343 1.00 87.12 130 ARG A N 1
ATOM 958 C CA . ARG A 1 130 ? 3.626 -5.030 16.694 1.00 87.12 130 ARG A CA 1
ATOM 959 C C . ARG A 1 130 ? 2.105 -5.152 16.660 1.00 87.12 130 ARG A C 1
ATOM 961 O O . ARG A 1 130 ? 1.524 -5.631 17.632 1.00 87.12 130 ARG A O 1
ATOM 968 N N . ALA A 1 131 ? 1.471 -4.773 15.551 1.00 88.12 131 ALA A N 1
ATOM 969 C CA . ALA A 1 131 ? 0.047 -4.950 15.321 1.00 88.12 131 ALA A CA 1
ATOM 970 C C . ALA A 1 131 ? -0.259 -6.423 15.023 1.00 88.12 131 ALA A C 1
ATOM 972 O O . ALA A 1 131 ? -0.480 -6.825 13.880 1.00 88.12 131 ALA A O 1
ATOM 973 N N . ALA A 1 132 ? -0.291 -7.250 16.073 1.00 89.06 132 ALA A N 1
ATOM 974 C CA . ALA A 1 132 ? -0.505 -8.695 15.959 1.00 89.06 132 ALA A CA 1
ATOM 975 C C . ALA A 1 132 ? -1.808 -9.047 15.218 1.00 89.06 132 ALA A C 1
ATOM 977 O O . ALA A 1 132 ? -1.934 -10.114 14.614 1.00 89.06 132 ALA A O 1
ATOM 978 N N . TRP A 1 133 ? -2.776 -8.130 15.240 1.00 91.00 133 TRP A N 1
ATOM 979 C CA . TRP A 1 133 ? -4.032 -8.255 14.527 1.00 91.00 133 TRP A CA 1
ATOM 980 C C . TRP A 1 133 ? -3.892 -8.300 13.003 1.00 91.00 133 TRP A C 1
ATOM 982 O O . TRP A 1 133 ? -4.755 -8.869 12.345 1.00 91.00 133 TRP A O 1
ATOM 992 N N . LEU A 1 134 ? -2.804 -7.797 12.427 1.00 91.75 134 LEU A N 1
ATOM 993 C CA . LEU A 1 134 ? -2.568 -7.918 10.992 1.00 91.75 134 LEU A CA 1
ATOM 994 C C . LEU A 1 134 ? -2.363 -9.371 10.558 1.00 91.75 134 LEU A C 1
ATOM 996 O O . LEU A 1 134 ? -2.771 -9.738 9.466 1.00 91.75 134 LEU A O 1
ATOM 1000 N N . HIS A 1 135 ? -1.844 -10.246 11.427 1.00 91.06 135 HIS A N 1
ATOM 1001 C CA . HIS A 1 135 ? -1.642 -11.658 11.082 1.00 91.06 135 HIS A CA 1
ATOM 1002 C C . HIS A 1 135 ? -2.939 -12.445 10.835 1.00 91.06 135 HIS A C 1
ATOM 1004 O O . HIS A 1 135 ? -2.873 -13.540 10.277 1.00 91.06 135 HIS A O 1
ATOM 1010 N N . ARG A 1 136 ? -4.103 -11.928 11.258 1.00 91.31 136 ARG A N 1
ATOM 1011 C CA . ARG A 1 136 ? -5.416 -12.530 10.952 1.00 91.31 136 ARG A CA 1
ATOM 1012 C C . ARG A 1 136 ? -6.081 -11.930 9.710 1.00 91.31 136 ARG A C 1
ATOM 1014 O O . ARG A 1 136 ? -7.127 -12.426 9.304 1.00 91.31 136 ARG A O 1
ATOM 1021 N N . CYS A 1 137 ? -5.518 -10.865 9.145 1.00 93.50 137 CYS A N 1
ATOM 1022 C CA . CYS A 1 137 ? -6.090 -10.160 8.008 1.00 93.50 137 CYS A CA 1
ATOM 1023 C C . CYS A 1 137 ? -5.434 -10.613 6.699 1.00 93.50 137 CYS A C 1
ATOM 1025 O O . CYS A 1 137 ? -4.292 -11.065 6.656 1.00 93.50 137 CYS A O 1
ATOM 1027 N N . ARG A 1 138 ? -6.153 -10.446 5.592 1.00 94.69 138 ARG A N 1
ATOM 1028 C CA . ARG A 1 138 ? -5.588 -10.526 4.245 1.00 94.69 138 ARG A CA 1
ATOM 1029 C C . ARG A 1 138 ? -4.820 -9.239 3.970 1.00 94.69 138 ARG A C 1
ATOM 1031 O O . ARG A 1 138 ? -5.425 -8.176 3.840 1.00 94.69 138 ARG A O 1
ATOM 1038 N N . LEU A 1 139 ? -3.496 -9.334 3.926 1.00 94.81 139 LEU A N 1
ATOM 1039 C CA . LEU A 1 139 ? -2.618 -8.193 3.680 1.00 94.81 139 LEU A CA 1
ATOM 1040 C C . LEU A 1 139 ? -2.301 -8.073 2.192 1.00 94.81 139 LEU A C 1
ATOM 1042 O O . LEU A 1 139 ? -1.844 -9.033 1.568 1.00 94.81 139 LEU A O 1
ATOM 1046 N N . HIS A 1 140 ? -2.494 -6.876 1.649 1.00 95.31 140 HIS A N 1
ATOM 1047 C CA . HIS A 1 140 ? -2.145 -6.533 0.279 1.00 95.31 140 HIS A CA 1
ATOM 1048 C C . HIS A 1 140 ? -1.235 -5.314 0.263 1.00 95.31 140 HIS A C 1
ATOM 1050 O O . HIS A 1 140 ? -1.612 -4.251 0.744 1.00 95.31 140 HIS A O 1
ATOM 1056 N N . TYR A 1 141 ? -0.057 -5.455 -0.322 1.00 95.25 141 TYR A N 1
ATOM 1057 C CA . TYR A 1 141 ? 0.868 -4.353 -0.529 1.00 95.25 141 TYR A CA 1
ATOM 1058 C C . TYR A 1 141 ? 0.742 -3.815 -1.954 1.00 95.25 141 TYR A C 1
ATOM 1060 O O . TYR A 1 141 ? 0.748 -4.580 -2.920 1.00 95.25 141 TYR A O 1
ATOM 1068 N N . TRP A 1 142 ? 0.599 -2.499 -2.064 1.00 93.31 142 TRP A N 1
ATOM 1069 C CA . TRP A 1 142 ? 0.381 -1.759 -3.297 1.00 93.31 142 TRP A CA 1
ATOM 1070 C C . TRP A 1 142 ? 1.489 -0.717 -3.477 1.00 93.31 142 TRP A C 1
ATOM 1072 O O . TRP A 1 142 ? 1.329 0.457 -3.123 1.00 93.31 142 TRP A O 1
ATOM 1082 N N . GLY A 1 143 ? 2.625 -1.193 -3.989 1.00 93.00 143 GLY A N 1
ATOM 1083 C CA . GLY A 1 143 ? 3.809 -0.395 -4.309 1.00 93.00 143 GLY A CA 1
ATOM 1084 C C . GLY A 1 143 ? 4.085 -0.316 -5.810 1.00 93.00 143 GLY A C 1
ATOM 1085 O O . GLY A 1 143 ? 3.454 -1.007 -6.616 1.00 93.00 143 GLY A O 1
ATOM 1086 N N . ASP A 1 144 ? 5.039 0.533 -6.182 1.00 94.94 144 ASP A N 1
ATOM 1087 C CA . ASP A 1 144 ? 5.466 0.754 -7.568 1.00 94.94 144 ASP A CA 1
ATOM 1088 C C . ASP A 1 144 ? 5.967 -0.526 -8.244 1.00 94.94 144 ASP A C 1
ATOM 1090 O O . ASP A 1 144 ? 6.557 -1.404 -7.611 1.00 94.94 144 ASP A O 1
ATOM 1094 N N . ILE A 1 145 ? 5.742 -0.642 -9.559 1.00 97.62 145 ILE A N 1
ATOM 1095 C CA . ILE A 1 145 ? 6.369 -1.707 -10.354 1.00 97.62 145 ILE A CA 1
ATOM 1096 C C . ILE A 1 145 ? 7.752 -1.220 -10.787 1.00 97.62 145 ILE A C 1
ATOM 1098 O O . ILE A 1 145 ? 7.956 -0.772 -11.918 1.00 97.62 145 ILE A O 1
ATOM 1102 N N . ASP A 1 146 ? 8.688 -1.294 -9.854 1.00 97.44 146 ASP A N 1
ATOM 1103 C CA . ASP A 1 146 ? 10.119 -1.073 -10.037 1.00 97.44 146 ASP A CA 1
ATOM 1104 C C . ASP A 1 146 ? 10.917 -1.978 -9.088 1.00 97.44 146 ASP A C 1
ATOM 1106 O O . ASP A 1 146 ? 10.357 -2.828 -8.387 1.00 97.44 146 ASP A O 1
ATOM 1110 N N . THR A 1 147 ? 12.244 -1.871 -9.100 1.00 97.94 147 THR A N 1
ATOM 1111 C CA . THR A 1 147 ? 13.060 -2.774 -8.287 1.00 97.94 147 THR A CA 1
ATOM 1112 C C . THR A 1 147 ? 12.967 -2.485 -6.786 1.00 97.94 147 THR A C 1
ATOM 1114 O O . THR A 1 147 ? 13.066 -3.425 -5.991 1.00 97.94 147 THR A O 1
ATOM 1117 N N . HIS A 1 148 ? 12.729 -1.236 -6.382 1.00 95.38 148 HIS A N 1
ATOM 1118 C CA . HIS A 1 148 ? 12.516 -0.867 -4.983 1.00 95.38 148 HIS A CA 1
ATOM 1119 C C . HIS A 1 148 ? 11.170 -1.340 -4.426 1.00 95.38 148 HIS A C 1
ATOM 1121 O O . HIS A 1 148 ? 11.153 -1.901 -3.332 1.00 95.38 148 HIS A O 1
ATOM 1127 N N . GLY A 1 149 ? 10.069 -1.217 -5.167 1.00 95.06 149 GLY A N 1
ATOM 1128 C CA . GLY A 1 149 ? 8.746 -1.678 -4.738 1.00 95.06 149 GLY A CA 1
ATOM 1129 C C . GLY A 1 149 ? 8.731 -3.179 -4.441 1.00 95.06 149 GLY A C 1
ATOM 1130 O O . GLY A 1 149 ? 8.205 -3.620 -3.417 1.00 95.06 149 GLY A O 1
ATOM 1131 N N . PHE A 1 150 ? 9.405 -3.992 -5.263 1.00 97.69 150 PHE A N 1
ATOM 1132 C CA . PHE A 1 150 ? 9.578 -5.419 -4.960 1.00 97.69 150 PHE A CA 1
ATOM 1133 C C . PHE A 1 150 ? 10.488 -5.676 -3.753 1.00 97.69 150 PHE A C 1
ATOM 1135 O O . PHE A 1 150 ? 10.228 -6.610 -2.991 1.00 97.69 150 PHE A O 1
ATOM 1142 N N . ALA A 1 151 ? 11.530 -4.867 -3.543 1.00 96.12 151 ALA A N 1
ATOM 1143 C CA . ALA A 1 151 ? 12.381 -4.990 -2.359 1.00 96.12 151 ALA A CA 1
ATOM 1144 C C . ALA A 1 151 ? 11.605 -4.680 -1.068 1.00 96.12 151 ALA A C 1
ATOM 1146 O O . ALA A 1 151 ? 11.783 -5.359 -0.058 1.00 96.12 151 ALA A O 1
ATOM 1147 N N . ILE A 1 152 ? 10.703 -3.701 -1.109 1.00 93.56 152 ILE A N 1
ATOM 1148 C CA . ILE A 1 152 ? 9.827 -3.344 0.009 1.00 93.56 152 ILE A CA 1
ATOM 1149 C C . ILE A 1 152 ? 8.817 -4.468 0.284 1.00 93.56 152 ILE A C 1
ATOM 1151 O O . ILE A 1 152 ? 8.640 -4.861 1.439 1.00 93.56 152 ILE A O 1
ATOM 1155 N N . LEU A 1 153 ? 8.235 -5.071 -0.759 1.00 95.81 153 LEU A N 1
ATOM 1156 C CA . LEU A 1 153 ? 7.391 -6.265 -0.625 1.00 95.81 153 LEU A CA 1
ATOM 1157 C C . LEU A 1 153 ? 8.143 -7.449 0.012 1.00 95.81 153 LEU A C 1
ATOM 1159 O O . LEU A 1 153 ? 7.598 -8.129 0.886 1.00 95.81 153 LEU A O 1
ATOM 1163 N N . ASP A 1 154 ? 9.389 -7.705 -0.398 1.00 96.62 154 ASP A N 1
ATOM 1164 C CA . ASP A 1 154 ? 10.227 -8.753 0.200 1.00 96.62 154 ASP A CA 1
ATOM 1165 C C . ASP A 1 154 ? 10.478 -8.483 1.692 1.00 96.62 154 ASP A C 1
ATOM 1167 O O . ASP A 1 154 ? 10.337 -9.391 2.515 1.00 96.62 154 ASP A O 1
ATOM 1171 N N . GLN A 1 155 ? 10.762 -7.230 2.063 1.00 94.12 155 GLN A N 1
ATOM 1172 C CA . GLN A 1 155 ? 10.920 -6.828 3.462 1.00 94.12 155 GLN A CA 1
ATOM 1173 C C . GLN A 1 155 ? 9.630 -7.020 4.265 1.00 94.12 155 GLN A C 1
ATOM 1175 O O . GLN A 1 155 ? 9.677 -7.622 5.340 1.00 94.12 155 GLN A O 1
ATOM 1180 N N . LEU A 1 156 ? 8.479 -6.589 3.735 1.00 93.38 156 LEU A N 1
ATOM 1181 C CA . LEU A 1 156 ? 7.172 -6.783 4.367 1.00 93.38 156 LEU A CA 1
ATOM 1182 C C . LEU A 1 156 ? 6.914 -8.267 4.642 1.00 93.38 156 LEU A C 1
ATOM 1184 O O . LEU A 1 156 ? 6.500 -8.635 5.742 1.00 93.38 156 LEU A O 1
ATOM 1188 N N . ARG A 1 157 ? 7.219 -9.139 3.675 1.00 95.94 157 ARG A N 1
ATOM 1189 C CA . ARG A 1 157 ? 7.074 -10.595 3.825 1.00 95.94 157 ARG A CA 1
ATOM 1190 C C . ARG A 1 157 ? 8.040 -11.220 4.823 1.00 95.94 157 ARG A C 1
ATOM 1192 O O . ARG A 1 157 ? 7.805 -12.346 5.258 1.00 95.94 157 ARG A O 1
ATOM 1199 N N . GLY A 1 158 ? 9.088 -10.506 5.227 1.00 94.62 158 GLY A N 1
ATOM 1200 C CA . GLY A 1 158 ? 9.905 -10.870 6.383 1.00 94.62 158 GLY A CA 1
ATOM 1201 C C . GLY A 1 158 ? 9.111 -10.879 7.694 1.00 94.62 158 GLY A C 1
ATOM 1202 O O . GLY A 1 158 ? 9.394 -11.704 8.559 1.00 94.62 158 GLY A O 1
ATOM 1203 N N . TYR A 1 159 ? 8.092 -10.022 7.810 1.00 92.69 159 TYR A N 1
ATOM 1204 C CA . TYR A 1 159 ? 7.214 -9.909 8.982 1.00 92.69 159 TYR A CA 1
ATOM 1205 C C . TYR A 1 159 ? 5.857 -10.587 8.756 1.00 92.69 159 TYR A C 1
ATOM 1207 O O . TYR A 1 159 ? 5.344 -11.274 9.638 1.00 92.69 159 TYR A O 1
ATOM 1215 N N . PHE A 1 160 ? 5.300 -10.457 7.549 1.00 94.56 160 PHE A N 1
ATOM 1216 C CA . PHE A 1 160 ? 3.997 -10.996 7.163 1.00 94.56 160 PHE A CA 1
ATOM 1217 C C . PHE A 1 160 ? 4.126 -11.893 5.922 1.00 94.56 160 PHE A C 1
ATOM 1219 O O . PHE A 1 160 ? 3.823 -11.457 4.811 1.00 94.56 160 PHE A O 1
ATOM 1226 N N . PRO A 1 161 ? 4.537 -13.170 6.073 1.00 95.69 161 PRO A N 1
ATOM 1227 C CA . PRO A 1 161 ? 4.796 -14.062 4.934 1.00 95.69 161 PRO A CA 1
ATOM 1228 C C . PRO A 1 161 ? 3.600 -14.298 3.999 1.00 95.69 161 PRO A C 1
ATOM 1230 O O . PRO A 1 161 ? 3.779 -14.750 2.874 1.00 95.69 161 PRO A O 1
ATOM 1233 N N . HIS A 1 162 ? 2.383 -14.011 4.465 1.00 95.50 162 HIS A N 1
ATOM 1234 C CA . HIS A 1 162 ? 1.135 -14.156 3.717 1.00 95.50 162 HIS A CA 1
ATOM 1235 C C . HIS A 1 162 ? 0.740 -12.896 2.926 1.00 95.50 162 HIS A C 1
ATOM 1237 O O . HIS A 1 162 ? -0.287 -12.916 2.251 1.00 95.50 162 HIS A O 1
ATOM 1243 N N . ALA A 1 163 ? 1.506 -11.801 3.010 1.00 96.06 163 ALA A N 1
ATOM 1244 C CA . ALA A 1 163 ? 1.195 -10.569 2.293 1.00 96.06 163 ALA A CA 1
ATOM 1245 C C . ALA A 1 163 ? 1.233 -10.789 0.769 1.00 96.06 163 ALA A C 1
ATOM 1247 O O . ALA A 1 163 ? 2.229 -11.259 0.211 1.00 96.06 163 ALA A O 1
ATOM 1248 N N . GLY A 1 164 ? 0.150 -10.438 0.080 1.00 96.12 164 GLY A N 1
ATOM 1249 C CA . GLY A 1 164 ? 0.065 -10.454 -1.380 1.00 96.12 164 GLY A CA 1
ATOM 1250 C C . GLY A 1 164 ? 0.436 -9.101 -1.981 1.00 96.12 164 GLY A C 1
ATOM 1251 O O . GLY A 1 164 ? 0.258 -8.071 -1.339 1.00 96.12 164 GLY A O 1
ATOM 1252 N N . SER A 1 165 ? 0.902 -9.081 -3.226 1.00 96.75 165 SER A N 1
ATOM 1253 C CA . SER A 1 165 ? 0.973 -7.837 -3.994 1.00 96.75 165 SER A CA 1
ATOM 1254 C C . SER A 1 165 ? -0.388 -7.483 -4.609 1.00 96.75 165 SER A C 1
ATOM 1256 O O . SER A 1 165 ? -1.186 -8.357 -4.973 1.00 96.75 165 SER A O 1
ATOM 1258 N N . LEU A 1 166 ? -0.667 -6.187 -4.726 1.00 95.75 166 LEU A N 1
ATOM 1259 C CA . LEU A 1 166 ? -1.793 -5.616 -5.459 1.00 95.75 166 LEU A CA 1
ATOM 1260 C C . LEU A 1 166 ? -1.236 -4.815 -6.636 1.00 95.75 166 LEU A C 1
ATOM 1262 O O . LEU A 1 166 ? -0.433 -3.915 -6.427 1.00 95.75 166 LEU A O 1
ATOM 1266 N N . LEU A 1 167 ? -1.681 -5.127 -7.859 1.00 96.25 167 LEU A N 1
ATOM 1267 C CA . LEU A 1 167 ? -1.312 -4.391 -9.079 1.00 96.25 167 LEU A CA 1
ATOM 1268 C C . LEU A 1 167 ? 0.200 -4.340 -9.370 1.00 96.25 167 LEU A C 1
ATOM 1270 O O . LEU A 1 167 ? 0.671 -3.423 -10.035 1.00 96.25 167 LEU A O 1
ATOM 1274 N N . MET A 1 168 ? 0.962 -5.333 -8.906 1.00 97.31 168 MET A N 1
ATOM 1275 C CA . MET A 1 168 ? 2.399 -5.474 -9.198 1.00 97.31 168 MET A CA 1
ATOM 1276 C C . MET A 1 168 ? 2.689 -6.634 -10.160 1.00 97.31 168 MET A C 1
ATOM 1278 O O . MET A 1 168 ? 3.772 -7.212 -10.167 1.00 97.31 168 MET A O 1
ATOM 1282 N N . ASP A 1 169 ? 1.702 -7.021 -10.963 1.00 97.38 169 ASP A N 1
ATOM 1283 C CA . ASP A 1 169 ? 1.807 -8.128 -11.904 1.00 97.38 169 ASP A CA 1
ATOM 1284 C C . ASP A 1 169 ? 2.208 -7.667 -13.320 1.00 97.38 169 ASP A C 1
ATOM 1286 O O . ASP A 1 169 ? 2.151 -6.489 -13.695 1.00 97.38 169 ASP A O 1
ATOM 1290 N N . ARG A 1 170 ? 2.608 -8.641 -14.143 1.00 97.44 170 ARG A N 1
ATOM 1291 C CA . ARG A 1 170 ? 3.057 -8.418 -15.523 1.00 97.44 170 ARG A CA 1
ATOM 1292 C C . ARG A 1 170 ? 1.970 -7.816 -16.413 1.00 97.44 170 ARG A C 1
ATOM 1294 O O . ARG A 1 170 ? 2.291 -7.077 -17.345 1.00 97.44 170 ARG A O 1
ATOM 1301 N N . GLU A 1 171 ? 0.705 -8.159 -16.184 1.00 97.38 171 GLU A N 1
ATOM 1302 C CA . GLU A 1 171 ? -0.400 -7.636 -16.980 1.00 97.38 171 GLU A CA 1
ATOM 1303 C C . GLU A 1 171 ? -0.612 -6.152 -16.687 1.00 97.38 171 GLU A C 1
ATOM 1305 O O . GLU A 1 171 ? -0.645 -5.359 -17.633 1.00 97.38 171 GLU A O 1
ATOM 1310 N N . THR A 1 172 ? -0.648 -5.771 -15.408 1.00 97.44 172 THR A N 1
ATOM 1311 C CA . THR A 1 172 ? -0.719 -4.371 -14.976 1.00 97.44 172 THR A CA 1
ATOM 1312 C C . THR A 1 172 ? 0.421 -3.559 -15.590 1.00 97.44 172 THR A C 1
ATOM 1314 O O . THR A 1 172 ? 0.162 -2.531 -16.225 1.00 97.44 172 THR A O 1
ATOM 1317 N N . LEU A 1 173 ? 1.662 -4.059 -15.517 1.00 97.75 173 LEU A N 1
ATOM 1318 C CA . LEU A 1 173 ? 2.825 -3.414 -16.135 1.00 97.75 173 LEU A CA 1
ATOM 1319 C C . LEU A 1 173 ? 2.641 -3.217 -17.648 1.00 97.75 173 LEU A C 1
ATOM 1321 O O . LEU A 1 173 ? 2.881 -2.131 -18.177 1.00 97.75 173 LEU A O 1
ATOM 1325 N N . ARG A 1 174 ? 2.199 -4.261 -18.358 1.00 96.94 174 ARG A N 1
ATOM 1326 C CA . ARG A 1 174 ? 2.035 -4.258 -19.820 1.00 96.94 174 ARG A CA 1
ATOM 1327 C C . ARG A 1 174 ? 0.942 -3.297 -20.284 1.00 96.94 174 ARG A C 1
ATOM 1329 O O . ARG A 1 174 ? 1.130 -2.614 -21.291 1.00 96.94 174 ARG A O 1
ATOM 1336 N N . VAL A 1 175 ? -0.201 -3.271 -19.600 1.00 97.50 175 VAL A N 1
ATOM 1337 C CA . VAL A 1 175 ? -1.347 -2.417 -19.957 1.00 97.50 175 VAL A CA 1
ATOM 1338 C C . VAL A 1 175 ? -0.985 -0.935 -19.839 1.00 97.50 175 VAL A C 1
ATOM 1340 O O . VAL A 1 175 ? -1.393 -0.141 -20.683 1.00 97.50 175 VAL A O 1
ATOM 1343 N N . HIS A 1 176 ? -0.136 -0.574 -18.877 1.00 97.50 176 HIS A N 1
ATOM 1344 C CA . HIS A 1 176 ? 0.243 0.813 -18.596 1.00 97.50 176 HIS A CA 1
ATOM 1345 C C . HIS A 1 176 ? 1.560 1.234 -19.259 1.00 97.50 176 HIS A C 1
ATOM 1347 O O . HIS A 1 176 ? 2.225 2.159 -18.798 1.00 97.50 176 HIS A O 1
ATOM 1353 N N . ARG A 1 177 ? 1.930 0.609 -20.386 1.00 96.94 177 ARG A N 1
ATOM 1354 C CA . ARG A 1 177 ? 3.176 0.911 -21.114 1.00 96.94 177 ARG A CA 1
ATOM 1355 C C . ARG A 1 177 ? 3.371 2.390 -21.448 1.00 96.94 177 ARG A C 1
ATOM 1357 O O . ARG A 1 177 ? 4.499 2.867 -21.471 1.00 96.94 177 ARG A O 1
ATOM 1364 N N . ALA A 1 178 ? 2.286 3.115 -21.717 1.00 97.00 178 ALA A N 1
ATOM 1365 C CA . ALA A 1 178 ? 2.336 4.545 -22.024 1.00 97.00 178 ALA A CA 1
ATOM 1366 C C . ALA A 1 178 ? 2.776 5.419 -20.832 1.00 97.00 178 ALA A C 1
ATOM 1368 O O . ALA A 1 178 ? 3.123 6.579 -21.034 1.00 97.00 178 ALA A O 1
ATOM 1369 N N . HIS A 1 179 ? 2.761 4.872 -19.616 1.00 96.50 179 HIS A N 1
ATOM 1370 C CA . HIS A 1 179 ? 3.039 5.584 -18.372 1.00 96.50 179 HIS A CA 1
ATOM 1371 C C . HIS A 1 179 ? 4.373 5.202 -17.729 1.00 96.50 179 HIS A C 1
ATOM 1373 O O . HIS A 1 179 ? 4.693 5.733 -16.666 1.00 96.50 179 HIS A O 1
ATOM 1379 N N . TRP A 1 180 ? 5.150 4.312 -18.354 1.00 97.75 180 TRP A N 1
ATOM 1380 C CA . TRP A 1 180 ? 6.456 3.916 -17.837 1.00 97.75 180 TRP A CA 1
ATOM 1381 C C . TRP A 1 180 ? 7.396 5.119 -17.714 1.00 97.75 180 TRP A C 1
ATOM 1383 O O . TRP A 1 180 ? 7.473 5.969 -18.602 1.00 97.75 180 TRP A O 1
ATOM 1393 N N . GLY A 1 181 ? 8.114 5.162 -16.603 1.00 96.12 181 GLY A N 1
ATOM 1394 C CA . GLY A 1 181 ? 9.210 6.073 -16.328 1.00 96.12 181 GLY A CA 1
ATOM 1395 C C . GLY A 1 181 ? 10.534 5.330 -16.182 1.00 96.12 181 GLY A C 1
ATOM 1396 O O . GLY A 1 181 ? 10.695 4.191 -16.639 1.00 96.12 181 GLY A O 1
ATOM 1397 N N . GLU A 1 182 ? 11.475 6.006 -15.527 1.00 96.94 182 GLU A N 1
ATOM 1398 C CA . GLU A 1 182 ? 12.799 5.478 -15.223 1.00 96.94 182 GLU A CA 1
ATOM 1399 C C . GLU A 1 182 ? 13.083 5.549 -13.716 1.00 96.94 182 GLU A C 1
ATOM 1401 O O . GLU A 1 182 ? 12.944 6.605 -13.101 1.00 96.94 182 GLU A O 1
ATOM 1406 N N . GLU A 1 183 ? 13.501 4.432 -13.129 1.00 94.62 183 GLU A N 1
ATOM 1407 C CA . GLU A 1 183 ? 14.001 4.328 -11.759 1.00 94.62 183 GLU A CA 1
ATOM 1408 C C . GLU A 1 183 ? 15.430 4.893 -11.681 1.00 94.62 183 GLU A C 1
ATOM 1410 O O . GLU A 1 183 ? 16.317 4.396 -12.378 1.00 94.62 183 GLU A O 1
ATOM 1415 N N . PRO A 1 184 ? 15.713 5.917 -10.856 1.00 90.25 184 PRO A N 1
ATOM 1416 C CA . PRO A 1 184 ? 17.040 6.531 -10.825 1.00 90.25 184 PRO A CA 1
ATOM 1417 C C . PRO A 1 184 ? 18.167 5.550 -10.474 1.00 90.25 184 PRO A C 1
ATOM 1419 O O . PRO A 1 184 ? 19.196 5.528 -11.158 1.00 90.25 184 PRO A O 1
ATOM 1422 N N . GLU A 1 185 ? 17.955 4.720 -9.448 1.00 93.88 185 GLU A N 1
ATOM 1423 C CA . GLU A 1 185 ? 18.963 3.821 -8.875 1.00 93.88 185 GLU A CA 1
ATOM 1424 C C . GLU A 1 185 ? 18.396 2.411 -8.627 1.00 93.88 185 GLU A C 1
ATOM 1426 O O . GLU A 1 185 ? 18.069 2.073 -7.496 1.00 93.88 185 GLU A O 1
ATOM 1431 N N . PRO A 1 186 ? 18.300 1.545 -9.654 1.00 95.00 186 PRO A N 1
ATOM 1432 C CA . PRO A 1 186 ? 17.680 0.235 -9.482 1.00 95.00 186 PRO A CA 1
ATOM 1433 C C . PRO A 1 186 ? 18.410 -0.674 -8.485 1.00 95.00 186 PRO A C 1
ATOM 1435 O O . PRO A 1 186 ? 19.623 -0.899 -8.580 1.00 95.00 186 PRO A O 1
ATOM 1438 N N . ALA A 1 187 ? 17.649 -1.297 -7.592 1.00 92.94 187 ALA A N 1
ATOM 1439 C CA . ALA A 1 187 ? 18.069 -2.397 -6.744 1.00 92.94 187 ALA A CA 1
ATOM 1440 C C . ALA A 1 187 ? 18.294 -3.687 -7.556 1.00 92.94 187 ALA A C 1
ATOM 1442 O O . ALA A 1 187 ? 17.405 -4.198 -8.237 1.00 92.94 187 ALA A O 1
ATOM 1443 N N . ARG A 1 188 ? 19.491 -4.276 -7.435 1.00 93.69 188 ARG A N 1
ATOM 1444 C CA . ARG A 1 188 ? 19.895 -5.487 -8.185 1.00 93.69 188 ARG A CA 1
ATOM 1445 C C . ARG A 1 188 ? 20.248 -6.691 -7.307 1.00 93.69 188 ARG A C 1
ATOM 1447 O O . ARG A 1 188 ? 20.935 -7.599 -7.765 1.00 93.69 188 ARG A O 1
ATOM 1454 N N . HIS A 1 189 ? 19.835 -6.685 -6.043 1.00 95.44 189 HIS A N 1
ATOM 1455 C CA . HIS A 1 189 ? 20.085 -7.802 -5.132 1.00 95.44 189 HIS A CA 1
ATOM 1456 C C . HIS A 1 189 ? 19.049 -8.922 -5.318 1.00 95.44 189 HIS A C 1
ATOM 1458 O O . HIS A 1 189 ? 18.085 -8.786 -6.068 1.00 95.44 189 HIS A O 1
ATOM 1464 N N . ASP A 1 190 ? 19.272 -10.067 -4.681 1.00 97.12 190 ASP A N 1
ATOM 1465 C CA . ASP A 1 190 ? 18.308 -11.164 -4.714 1.00 97.12 190 ASP A CA 1
ATOM 1466 C C . ASP A 1 190 ? 17.219 -10.963 -3.658 1.00 97.12 190 ASP A C 1
ATOM 1468 O O . ASP A 1 190 ? 17.509 -10.640 -2.505 1.00 97.12 190 ASP A O 1
ATOM 1472 N N . LEU A 1 191 ? 15.969 -11.190 -4.067 1.00 97.69 191 LEU A N 1
ATOM 1473 C CA . LEU A 1 191 ? 14.782 -11.143 -3.219 1.00 97.69 191 LEU A CA 1
ATOM 1474 C C . LEU A 1 191 ? 14.261 -12.573 -3.063 1.00 97.69 191 LEU A C 1
ATOM 1476 O O . LEU A 1 191 ? 13.958 -13.246 -4.042 1.00 97.69 191 LEU A O 1
ATOM 1480 N N . SER A 1 192 ? 14.230 -13.075 -1.832 1.00 97.50 192 SER A N 1
ATOM 1481 C CA . SER A 1 192 ? 14.008 -14.506 -1.552 1.00 97.50 192 SER A CA 1
ATOM 1482 C C . SER A 1 192 ? 12.559 -14.853 -1.214 1.00 97.50 192 SER A C 1
ATOM 1484 O O . SER A 1 192 ? 12.212 -16.031 -1.148 1.00 97.50 192 SER A O 1
ATOM 1486 N N . ARG A 1 193 ? 11.715 -13.842 -0.986 1.00 98.25 193 ARG A N 1
ATOM 1487 C CA . ARG A 1 193 ? 10.325 -13.983 -0.531 1.00 98.25 193 ARG A CA 1
ATOM 1488 C C . ARG A 1 193 ? 9.312 -13.584 -1.602 1.00 98.25 193 ARG A C 1
ATOM 1490 O O . ARG A 1 193 ? 8.125 -13.452 -1.303 1.00 98.25 193 ARG A O 1
ATOM 1497 N N . LEU A 1 194 ? 9.750 -13.377 -2.842 1.00 98.25 194 LEU A N 1
ATOM 1498 C CA . LEU A 1 194 ? 8.854 -13.166 -3.975 1.00 98.25 194 LEU A CA 1
ATOM 1499 C C . LEU A 1 194 ? 8.228 -14.487 -4.434 1.00 98.25 194 LEU A C 1
ATOM 1501 O O . LEU A 1 194 ? 8.847 -15.550 -4.369 1.00 98.25 194 LEU A O 1
ATOM 1505 N N . THR A 1 195 ? 6.990 -14.424 -4.919 1.00 98.25 195 THR A N 1
ATOM 1506 C CA . THR A 1 195 ? 6.381 -15.540 -5.652 1.00 98.25 195 THR A CA 1
ATOM 1507 C C . THR A 1 195 ? 7.061 -15.706 -7.011 1.00 98.25 195 THR A C 1
ATOM 1509 O O . THR A 1 195 ? 7.781 -14.823 -7.472 1.00 98.25 195 THR A O 1
ATOM 1512 N N . THR A 1 196 ? 6.819 -16.827 -7.694 1.00 98.12 196 THR A N 1
ATOM 1513 C CA . THR A 1 196 ? 7.388 -17.070 -9.030 1.00 98.12 196 THR A CA 1
ATOM 1514 C C . THR A 1 196 ? 7.003 -15.984 -10.039 1.00 98.12 196 THR A C 1
ATOM 1516 O O . THR A 1 196 ? 7.862 -15.530 -10.794 1.00 98.12 196 THR A O 1
ATOM 1519 N N . ASP A 1 197 ? 5.746 -15.537 -10.028 1.00 98.06 197 ASP A N 1
ATOM 1520 C CA . ASP A 1 197 ? 5.260 -14.524 -10.970 1.00 98.06 197 ASP A CA 1
ATOM 1521 C C . ASP A 1 197 ? 5.851 -13.140 -10.671 1.00 98.06 197 ASP A C 1
ATOM 1523 O O . ASP A 1 197 ? 6.301 -12.445 -11.584 1.00 98.06 197 ASP A O 1
ATOM 1527 N N . GLU A 1 198 ? 5.932 -12.763 -9.394 1.00 98.50 198 GLU A N 1
ATOM 1528 C CA . GLU A 1 198 ? 6.567 -11.512 -8.962 1.00 98.50 198 GLU A CA 1
ATOM 1529 C C . GLU A 1 198 ? 8.069 -11.521 -9.248 1.00 98.50 198 GLU A C 1
ATOM 1531 O O . GLU A 1 198 ? 8.594 -10.545 -9.775 1.00 98.50 198 GLU A O 1
ATOM 1536 N N . GLN A 1 199 ? 8.759 -12.636 -8.985 1.00 98.44 199 GLN A N 1
ATOM 1537 C CA . GLN A 1 199 ? 10.177 -12.792 -9.302 1.00 98.44 199 GLN A CA 1
ATOM 1538 C C . GLN A 1 199 ? 10.426 -12.645 -10.804 1.00 98.44 199 GLN A C 1
ATOM 1540 O O . GLN A 1 199 ? 11.424 -12.052 -11.201 1.00 98.44 199 GLN A O 1
ATOM 1545 N N . ALA A 1 200 ? 9.523 -13.148 -11.650 1.00 98.31 200 ALA A N 1
ATOM 1546 C CA . ALA A 1 200 ? 9.638 -12.991 -13.094 1.00 98.31 200 ALA A CA 1
ATOM 1547 C C . ALA A 1 200 ? 9.493 -11.524 -13.530 1.00 98.31 200 ALA A C 1
ATOM 1549 O O . ALA A 1 200 ? 10.179 -11.101 -14.460 1.00 98.31 200 ALA A O 1
ATOM 1550 N N . VAL A 1 201 ? 8.607 -10.746 -12.896 1.00 98.50 201 VAL A N 1
ATOM 1551 C CA . VAL A 1 201 ? 8.505 -9.295 -13.143 1.00 98.50 201 VAL A CA 1
ATOM 1552 C C . VAL A 1 201 ? 9.755 -8.587 -12.622 1.00 98.50 201 VAL A C 1
ATOM 1554 O O . VAL A 1 201 ? 10.389 -7.858 -13.377 1.00 98.50 201 VAL A O 1
ATOM 1557 N N . TYR A 1 202 ? 10.167 -8.862 -11.386 1.00 98.62 202 TYR A N 1
ATOM 1558 C CA . TYR A 1 202 ? 11.366 -8.286 -10.778 1.00 98.62 202 TYR A CA 1
ATOM 1559 C C . TYR A 1 202 ? 12.635 -8.555 -11.603 1.00 98.62 202 TYR A C 1
ATOM 1561 O O . TYR A 1 202 ? 13.447 -7.656 -11.807 1.00 98.62 202 TYR A O 1
ATOM 1569 N N . ASP A 1 203 ? 12.785 -9.761 -12.150 1.00 98.31 203 ASP A N 1
ATOM 1570 C CA . ASP A 1 203 ? 13.871 -10.122 -13.061 1.00 98.31 203 ASP A CA 1
ATOM 1571 C C . ASP A 1 203 ? 13.867 -9.301 -14.355 1.00 98.31 203 ASP A C 1
ATOM 1573 O O . ASP A 1 203 ? 14.930 -8.917 -14.848 1.00 98.31 203 ASP A O 1
ATOM 1577 N N . ASP A 1 204 ? 12.689 -9.037 -14.921 1.00 98.31 204 ASP A N 1
ATOM 1578 C CA . ASP A 1 204 ? 12.579 -8.215 -16.124 1.00 98.31 204 ASP A CA 1
ATOM 1579 C C . ASP A 1 204 ? 12.998 -6.764 -15.856 1.00 98.31 204 ASP A C 1
ATOM 1581 O O . ASP A 1 204 ? 13.608 -6.141 -16.729 1.00 98.31 204 ASP A O 1
ATOM 1585 N N . LEU A 1 205 ? 12.735 -6.262 -14.645 1.00 98.19 205 LEU A N 1
ATOM 1586 C CA . LEU A 1 205 ? 13.134 -4.931 -14.183 1.00 98.19 205 LEU A CA 1
ATOM 1587 C C . LEU A 1 205 ? 14.638 -4.867 -13.872 1.00 98.19 205 LEU A C 1
ATOM 1589 O O . LEU A 1 205 ? 15.371 -4.104 -14.497 1.00 98.19 205 LEU A O 1
ATOM 1593 N N . ARG A 1 206 ? 15.136 -5.711 -12.956 1.00 97.62 206 ARG A N 1
ATOM 1594 C CA . ARG A 1 206 ? 16.517 -5.641 -12.431 1.00 97.62 206 ARG A CA 1
ATOM 1595 C C . ARG A 1 206 ? 17.596 -5.991 -13.450 1.00 97.62 206 ARG A C 1
ATOM 1597 O O . ARG A 1 206 ? 18.758 -5.632 -13.255 1.00 97.62 206 ARG A O 1
ATOM 1604 N N . PHE A 1 207 ? 17.237 -6.718 -14.509 1.00 97.75 207 PHE A N 1
ATOM 1605 C CA . PHE A 1 207 ? 18.129 -7.052 -15.622 1.00 97.75 207 PHE A CA 1
ATOM 1606 C C . PHE A 1 207 ? 17.827 -6.250 -16.891 1.00 97.75 207 PHE A C 1
ATOM 1608 O O . PHE A 1 207 ? 18.362 -6.588 -17.946 1.00 97.75 207 PHE A O 1
ATOM 1615 N N . ASP A 1 208 ? 16.990 -5.210 -16.802 1.00 97.31 208 ASP A N 1
ATOM 1616 C CA . ASP A 1 208 ? 16.687 -4.305 -17.913 1.00 97.31 208 ASP A CA 1
ATOM 1617 C C . ASP A 1 208 ? 16.187 -5.050 -19.176 1.00 97.31 208 ASP A C 1
ATOM 1619 O O . ASP A 1 208 ? 16.487 -4.665 -20.307 1.00 97.31 208 ASP A O 1
ATOM 1623 N N . ARG A 1 209 ? 15.433 -6.152 -19.009 1.00 97.44 209 ARG A N 1
ATOM 1624 C CA . ARG A 1 209 ? 15.036 -7.044 -20.124 1.00 97.44 209 ARG A CA 1
ATOM 1625 C C . ARG A 1 209 ? 14.001 -6.418 -21.059 1.00 97.44 209 ARG A C 1
ATOM 1627 O O . ARG A 1 209 ? 13.859 -6.865 -22.195 1.00 97.44 209 ARG A O 1
ATOM 1634 N N . ILE A 1 210 ? 13.262 -5.419 -20.574 1.00 95.62 210 ILE A N 1
ATOM 1635 C CA . ILE A 1 210 ? 12.218 -4.712 -21.329 1.00 95.62 210 ILE A CA 1
ATOM 1636 C C . ILE A 1 210 ? 12.725 -3.341 -21.792 1.00 95.62 210 ILE A C 1
ATOM 1638 O O . ILE A 1 210 ? 12.689 -3.042 -22.985 1.00 95.62 210 ILE A O 1
ATOM 1642 N N . GLN A 1 211 ? 13.186 -2.510 -20.854 1.00 95.50 211 GLN A N 1
ATOM 1643 C CA . GLN A 1 211 ? 13.884 -1.250 -21.115 1.00 95.50 211 GLN A CA 1
ATOM 1644 C C . GLN A 1 211 ? 14.808 -0.918 -19.931 1.00 95.50 211 GLN A C 1
ATOM 1646 O O . GLN A 1 211 ? 14.567 -1.427 -18.832 1.00 95.50 211 GLN A O 1
ATOM 1651 N N . PRO A 1 212 ? 15.816 -0.048 -20.120 1.00 97.38 212 PRO A N 1
ATOM 1652 C CA . PRO A 1 212 ? 16.668 0.404 -19.029 1.00 97.38 212 PRO A CA 1
ATOM 1653 C C . PRO A 1 212 ? 15.862 1.079 -17.919 1.00 97.38 212 PRO A C 1
ATOM 1655 O O . PRO A 1 212 ? 15.087 1.995 -18.192 1.00 97.38 212 PRO A O 1
ATOM 1658 N N . ARG A 1 213 ? 16.095 0.656 -16.673 1.00 97.31 213 ARG A N 1
ATOM 1659 C CA . ARG A 1 213 ? 15.563 1.273 -15.453 1.00 97.31 213 ARG A CA 1
ATOM 1660 C C . ARG A 1 213 ? 14.039 1.383 -15.451 1.00 97.31 213 ARG A C 1
ATOM 1662 O O . ARG A 1 213 ? 13.507 2.385 -15.001 1.00 97.31 213 ARG A O 1
ATOM 1669 N N . LEU A 1 214 ? 13.328 0.401 -16.003 1.00 97.81 214 LEU A N 1
ATOM 1670 C CA . LEU A 1 214 ? 11.868 0.458 -16.108 1.00 97.81 214 LEU A CA 1
ATOM 1671 C C . LEU A 1 214 ? 11.224 0.703 -14.734 1.00 97.81 214 LEU A C 1
ATOM 1673 O O . LEU A 1 214 ? 11.474 -0.048 -13.796 1.00 97.81 214 LEU A O 1
ATOM 1677 N N . ARG A 1 215 ? 10.347 1.707 -14.659 1.00 97.81 215 ARG A N 1
ATOM 1678 C CA . ARG A 1 215 ? 9.494 1.984 -13.498 1.00 97.81 215 ARG A CA 1
ATOM 1679 C C . ARG A 1 215 ? 8.070 2.271 -13.944 1.00 97.81 215 ARG A C 1
ATOM 1681 O O . ARG A 1 215 ? 7.864 2.943 -14.954 1.00 97.81 215 ARG A O 1
ATOM 1688 N N . LEU A 1 216 ? 7.090 1.798 -13.189 1.00 97.31 216 LEU A N 1
ATOM 1689 C CA . LEU A 1 216 ? 5.712 2.272 -13.270 1.00 97.31 216 LEU A CA 1
ATOM 1690 C C . LEU A 1 216 ? 5.273 2.705 -11.874 1.00 97.31 216 LEU A C 1
ATOM 1692 O O . LEU A 1 216 ? 5.076 1.853 -11.008 1.00 97.31 216 LEU A O 1
ATOM 1696 N N . GLU A 1 217 ? 5.108 4.014 -11.680 1.00 93.62 217 GLU A N 1
ATOM 1697 C CA . GLU A 1 217 ? 4.527 4.542 -10.446 1.00 93.62 217 GLU A CA 1
ATOM 1698 C C . GLU A 1 217 ? 3.031 4.199 -10.362 1.00 93.62 217 GLU A C 1
ATOM 1700 O O . GLU A 1 217 ? 2.299 4.347 -11.351 1.00 93.62 217 GLU A O 1
ATOM 1705 N N . GLN A 1 218 ? 2.559 3.721 -9.208 1.00 88.19 218 GLN A N 1
ATOM 1706 C CA . GLN A 1 218 ? 1.183 3.221 -9.073 1.00 88.19 218 GLN A CA 1
ATOM 1707 C C . GLN A 1 218 ? 0.123 4.311 -9.240 1.00 88.19 218 GLN A C 1
ATOM 1709 O O . GLN A 1 218 ? -0.965 4.008 -9.720 1.00 88.19 218 GLN A O 1
ATOM 1714 N N . GLU A 1 219 ? 0.416 5.578 -8.933 1.00 86.62 219 GLU A N 1
ATOM 1715 C CA . GLU A 1 219 ? -0.502 6.698 -9.200 1.00 86.62 219 GLU A CA 1
ATOM 1716 C C . GLU A 1 219 ? -0.788 6.907 -10.696 1.00 86.62 219 GLU A C 1
ATOM 1718 O O . GLU A 1 219 ? -1.718 7.624 -11.069 1.00 86.62 219 GLU A O 1
ATOM 1723 N N . ARG A 1 220 ? -0.005 6.272 -11.580 1.00 89.50 220 ARG A N 1
ATOM 1724 C CA . ARG A 1 220 ? -0.233 6.274 -13.030 1.00 89.50 220 ARG A CA 1
ATOM 1725 C C . ARG A 1 220 ? -1.095 5.105 -13.507 1.00 89.50 220 ARG A C 1
ATOM 1727 O O . ARG A 1 220 ? -1.419 5.034 -14.696 1.00 89.50 220 ARG A O 1
ATOM 1734 N N . VAL A 1 221 ? -1.468 4.184 -12.619 1.00 91.19 221 VAL A N 1
ATOM 1735 C CA . VAL A 1 221 ? -2.425 3.117 -12.922 1.00 91.19 221 VAL A CA 1
ATOM 1736 C C . VAL A 1 221 ? -3.833 3.702 -12.915 1.00 91.19 221 VAL A C 1
ATOM 1738 O O . VAL A 1 221 ? -4.265 4.344 -11.962 1.00 91.19 221 VAL A O 1
ATOM 1741 N N . GLY A 1 222 ? -4.575 3.495 -14.003 1.00 87.19 222 GLY A N 1
ATOM 1742 C CA . GLY A 1 222 ? -5.901 4.090 -14.145 1.00 87.19 222 GLY A CA 1
ATOM 1743 C C . GLY A 1 222 ? -6.886 3.560 -13.098 1.00 87.19 222 GLY A C 1
ATOM 1744 O O . GLY A 1 222 ? -7.000 2.350 -12.902 1.00 87.19 222 GLY A O 1
ATOM 1745 N N . PHE A 1 223 ? -7.687 4.448 -12.501 1.00 83.31 223 PHE A N 1
ATOM 1746 C CA . PHE A 1 223 ? -8.690 4.088 -11.486 1.00 83.31 223 PHE A CA 1
ATOM 1747 C C . PHE A 1 223 ? -9.665 2.981 -11.939 1.00 83.31 223 PHE A C 1
ATOM 1749 O O . PHE A 1 223 ? -10.068 2.125 -11.150 1.00 83.31 223 PHE A O 1
ATOM 1756 N N . GLY A 1 224 ? -10.014 2.949 -13.231 1.00 88.44 224 GLY A N 1
ATOM 1757 C CA . GLY A 1 224 ? -10.842 1.883 -13.807 1.00 88.44 224 GLY A CA 1
ATOM 1758 C C . GLY A 1 224 ? -10.171 0.503 -13.777 1.00 88.44 224 GLY A C 1
ATOM 1759 O O . GLY A 1 224 ? -10.847 -0.494 -13.530 1.00 88.44 224 GLY A O 1
ATOM 1760 N N . TRP A 1 225 ? -8.848 0.439 -13.970 1.00 93.00 225 TRP A N 1
ATOM 1761 C CA . TRP A 1 225 ? -8.077 -0.801 -13.844 1.00 93.00 225 TRP A CA 1
ATOM 1762 C C . TRP A 1 225 ? -8.020 -1.262 -12.386 1.00 93.00 225 TRP A C 1
ATOM 1764 O O . TRP A 1 225 ? -8.336 -2.417 -12.109 1.00 93.00 225 TRP A O 1
ATOM 1774 N N . LEU A 1 226 ? -7.718 -0.347 -11.455 1.00 90.31 226 LEU A N 1
ATOM 1775 C CA . LEU A 1 226 ? -7.750 -0.609 -10.011 1.00 90.31 226 LEU A CA 1
ATOM 1776 C C . LEU A 1 226 ? -9.101 -1.185 -9.574 1.00 90.31 226 LEU A C 1
ATOM 1778 O O . LEU A 1 226 ? -9.150 -2.246 -8.955 1.00 90.31 226 LEU A O 1
ATOM 1782 N N . SER A 1 227 ? -10.196 -0.528 -9.956 1.00 88.88 227 SER A N 1
ATOM 1783 C CA . SER A 1 227 ? -11.554 -0.953 -9.604 1.00 88.88 227 SER A CA 1
ATOM 1784 C C . SER A 1 227 ? -11.885 -2.346 -10.148 1.00 88.88 227 SER A C 1
ATOM 1786 O O . SER A 1 227 ? -12.437 -3.179 -9.428 1.00 88.88 227 SER A O 1
ATOM 1788 N N . ALA A 1 228 ? -11.521 -2.630 -11.403 1.00 92.00 228 ALA A N 1
ATOM 1789 C CA . ALA A 1 228 ? -11.762 -3.932 -12.023 1.00 92.00 228 ALA A CA 1
ATOM 1790 C C . ALA A 1 228 ? -10.948 -5.056 -11.359 1.00 92.00 228 ALA A C 1
ATOM 1792 O O . ALA A 1 228 ? -11.487 -6.128 -11.078 1.00 92.00 228 ALA A O 1
ATOM 1793 N N . GLN A 1 229 ? -9.668 -4.806 -11.072 1.00 93.12 229 GLN A N 1
ATOM 1794 C CA . GLN A 1 229 ? -8.782 -5.784 -10.436 1.00 93.12 229 GLN A CA 1
ATOM 1795 C C . GLN A 1 229 ? -9.167 -6.047 -8.979 1.00 93.12 229 GLN A C 1
ATOM 1797 O O . GLN A 1 229 ? -9.174 -7.201 -8.548 1.00 93.12 229 GLN A O 1
ATOM 1802 N N . LEU A 1 230 ? -9.561 -5.010 -8.233 1.00 90.19 230 LEU A N 1
ATOM 1803 C CA . LEU A 1 230 ? -10.119 -5.180 -6.894 1.00 90.19 230 LEU A CA 1
ATOM 1804 C C . LEU A 1 230 ? -11.396 -6.014 -6.945 1.00 90.19 230 LEU A C 1
ATOM 1806 O O . LEU A 1 230 ? -11.489 -7.001 -6.227 1.00 90.19 230 LEU A O 1
ATOM 1810 N N . HIS A 1 231 ? -12.340 -5.699 -7.834 1.00 88.94 231 HIS A N 1
ATOM 1811 C CA . HIS A 1 231 ? -13.575 -6.475 -7.960 1.00 88.94 231 HIS A CA 1
ATOM 1812 C C . HIS A 1 231 ? -13.316 -7.963 -8.236 1.00 88.94 231 HIS A C 1
ATOM 1814 O O . HIS A 1 231 ? -13.902 -8.816 -7.575 1.00 88.94 231 HIS A O 1
ATOM 1820 N N . CYS A 1 232 ? -12.408 -8.272 -9.167 1.00 88.25 232 CYS A N 1
ATOM 1821 C CA . CYS A 1 232 ? -12.018 -9.648 -9.476 1.00 88.25 232 CYS A CA 1
ATOM 1822 C C . CYS A 1 232 ? -11.412 -10.353 -8.253 1.00 88.25 232 CYS A C 1
ATOM 1824 O O . CYS A 1 232 ? -11.819 -11.458 -7.899 1.00 88.25 232 CYS A O 1
ATOM 1826 N N . ARG A 1 233 ? -10.485 -9.686 -7.557 1.00 87.06 233 ARG A N 1
ATOM 1827 C CA . ARG A 1 233 ? -9.819 -10.234 -6.370 1.00 87.06 233 ARG A CA 1
ATOM 1828 C C . ARG A 1 233 ? -10.798 -10.514 -5.233 1.00 87.06 233 ARG A C 1
ATOM 1830 O O . ARG A 1 233 ? -10.724 -11.570 -4.621 1.00 87.06 233 ARG A O 1
ATOM 1837 N N . LEU A 1 234 ? -11.746 -9.609 -4.993 1.00 84.75 234 LEU A N 1
ATOM 1838 C CA . LEU A 1 234 ? -12.773 -9.759 -3.959 1.00 84.75 234 LEU A CA 1
ATOM 1839 C C . LEU A 1 234 ? -13.725 -10.943 -4.203 1.00 84.75 234 LEU A C 1
ATOM 1841 O O . LEU A 1 234 ? -14.404 -11.353 -3.271 1.00 84.75 234 LEU A O 1
ATOM 1845 N N . GLN A 1 235 ? -13.795 -11.476 -5.427 1.00 79.56 235 GLN A N 1
ATOM 1846 C CA . GLN A 1 235 ? -14.621 -12.642 -5.774 1.00 79.56 235 GLN A CA 1
ATOM 1847 C C . GLN A 1 235 ? -13.882 -13.981 -5.670 1.00 79.56 235 GLN A C 1
ATOM 1849 O O . GLN A 1 235 ? -14.523 -15.030 -5.673 1.00 79.56 235 GLN A O 1
ATOM 1854 N N . GLN A 1 236 ? -12.549 -13.958 -5.646 1.00 68.44 236 GLN A N 1
ATOM 1855 C CA . GLN A 1 236 ? -11.703 -15.158 -5.574 1.00 68.44 236 GLN A CA 1
ATOM 1856 C C . GLN A 1 236 ? -11.347 -15.556 -4.133 1.00 68.44 236 GLN A C 1
ATOM 1858 O O . GLN A 1 236 ? -10.762 -16.615 -3.907 1.00 68.44 236 GLN A O 1
ATOM 1863 N N . ASP A 1 237 ? -11.711 -14.690 -3.194 1.00 62.41 237 ASP A N 1
ATOM 1864 C CA . ASP A 1 237 ? -11.424 -14.690 -1.764 1.00 62.41 237 ASP A CA 1
ATOM 1865 C C . ASP A 1 237 ? -12.640 -15.156 -0.949 1.00 62.41 237 ASP A C 1
ATOM 1867 O O . ASP A 1 237 ? -12.420 -15.803 0.104 1.00 62.41 237 ASP A O 1
#

pLDDT: mean 82.03, std 14.49, range [43.94, 98.62]

Radius of gyration: 20.62 Å; chains: 1; bounding box: 44×44×62 Å

Foldseek 3Di:
DAEWEWEWDAPDPDQWIKIWIADPVVRGTQDIATHDFLVNLVVRCVSCVVVVNDLQRHNEYHYPDDLRNLVNCVVRHPYYDDDLVSQLSDDAQAQAEEEEADPLCQVLPDDDPRYHYHYDVLDDVVSVLSNVVCQRHAAEYEWKLAQSSVVSVLVNCVRHLNYHYDLNFPVSLVVLVVQKDADPDGDQDDRDSDDPRNVVSNCCRNVCVPHHRTIHGRSSRDPVVNVVSVVVVVVVD